Protein AF-A0A397FSQ8-F1 (afdb_monomer_lite)

Foldseek 3Di:
DDDPVCVLLVLLVLLLVLLVLLLQLLLLLVLQLQVLDPCSVPAENDPPDPLVVLVSCLPLSNVLSVLSNVLSVVCVVDVDQPDPVNLLSLLLSLLSLLVLLCLLVVVQVVCCVPPVPCGPLQPQVPGRRQVSLCVRCVVVVVDGSSRVSNCSCCSRNPVSSVSSLVCCLARHDCPVCVVVVVVSLVVSLVSVVVSLVSNQCSVVVSVVRDDDPDPPPDPPPLVNSCLLVCQLNQHASDDPGPDHGDPVSNVVSVCVVSVVSSVSSSVSSVCSSVVSVPPPDPPPPPPPPPD

Radius of gyration: 21.04 Å; chains: 1; bounding box: 63×42×55 Å

pLDDT: mean 73.32, std 18.05, range [31.16, 95.75]

Secondary structure (DSSP, 8-state):
---HHHHHHHHHHHHHHHHHHHHHHHHHHHHHHHHTSTTGGGTT--TT-HHHHHHHTTSHHHHHHHHHHHHHHHHHH-----SHHHHHHHHHHHHHHHHHHHHHHHHHHHHHHH-TTS-TTT---TTTHHHHHTTSGGGGGT--HHHHHHHHHHIIIIIHHHHHHHHHHHH---HHHHHTHHHHHHHHTHHHHHHHHHHHHHHHHHHHTSTT--TTS----TT-S-THHHHHTT--SSTT------HHHHHHHHHHHHHHHHHHHHHHHHHHHHHHHHS------------

Sequence (291 aa):
MLPKKFKYYSLLVSIFFLHLFSVIVCGFNDVARELAKPDANKHFANLKNVSYWAWFFTWWSAWTSLITFFWVVYRLIKKNNTSYWTQLFDLNVVILNLSSGIIFTAGWILDMITYGKVNLLTNIPRKGGLESLRKIPIGLLGLNAKQGWIIYNLTWHIFAPCLVIYFFWKFSATNLLKEKIKNALFTSFLNPTIYFTYIFLRPVIDYQNSYRFKTNSYDYPHDYPFSFFNRCVGKPTWKGDTYQNTWLKQIFWIILVLGAAYLAYSLMTYYLIKWKSSAKIEKLTFKEKRV

Structure (mmCIF, N/CA/C/O backbone):
data_AF-A0A397FSQ8-F1
#
_entry.id   AF-A0A397FSQ8-F1
#
loop_
_atom_site.group_PDB
_atom_site.id
_atom_site.type_symbol
_atom_site.label_atom_id
_atom_site.label_alt_id
_atom_site.label_comp_id
_atom_site.label_asym_id
_atom_site.label_entity_id
_atom_site.label_seq_id
_atom_site.pdbx_PDB_ins_code
_atom_site.Cartn_x
_atom_site.Cartn_y
_atom_site.Cartn_z
_atom_site.occupancy
_atom_site.B_iso_or_equiv
_atom_site.auth_seq_id
_atom_site.auth_comp_id
_atom_site.auth_asym_id
_atom_site.auth_atom_id
_atom_site.pdbx_PDB_model_num
ATOM 1 N N . MET A 1 1 ? -34.637 2.398 4.531 1.00 53.41 1 MET A N 1
ATOM 2 C CA . MET A 1 1 ? -33.281 2.526 5.127 1.00 53.41 1 MET A CA 1
ATOM 3 C C . MET A 1 1 ? -32.650 1.128 5.194 1.00 53.41 1 MET A C 1
ATOM 5 O O . MET A 1 1 ? -33.238 0.266 5.828 1.00 53.41 1 MET A O 1
ATOM 9 N N . LEU A 1 2 ? -31.529 0.850 4.508 1.00 62.41 2 LEU A N 1
ATOM 10 C CA . LEU A 1 2 ? -30.954 -0.514 4.463 1.00 62.41 2 LEU A CA 1
ATOM 11 C C . LEU A 1 2 ? -30.456 -1.002 5.844 1.00 62.41 2 LEU A C 1
ATOM 13 O O . LEU A 1 2 ? -29.887 -0.188 6.586 1.00 62.41 2 LEU A O 1
ATOM 17 N N . PRO A 1 3 ? -30.580 -2.307 6.174 1.00 80.25 3 PRO A N 1
ATOM 18 C CA . PRO A 1 3 ? -30.075 -2.870 7.428 1.00 80.25 3 PRO A CA 1
ATOM 19 C C . PRO A 1 3 ? -28.572 -2.617 7.624 1.00 80.25 3 PRO A C 1
ATOM 21 O O . PRO A 1 3 ? -27.785 -2.733 6.685 1.00 80.25 3 PRO A O 1
ATOM 24 N N . LYS A 1 4 ? -28.134 -2.335 8.861 1.00 76.62 4 LYS A N 1
ATOM 25 C CA . LYS A 1 4 ? -26.709 -2.077 9.190 1.00 76.62 4 LYS A CA 1
ATOM 26 C C . LYS A 1 4 ? -25.779 -3.201 8.719 1.00 76.62 4 LYS A C 1
ATOM 28 O O . LYS A 1 4 ? -24.704 -2.932 8.195 1.00 76.62 4 LYS A O 1
ATOM 33 N N . LYS A 1 5 ? -26.233 -4.450 8.861 1.00 81.38 5 LYS A N 1
ATOM 34 C CA . LYS A 1 5 ? -25.534 -5.653 8.395 1.00 81.38 5 LYS A CA 1
ATOM 35 C C . LYS A 1 5 ? -25.346 -5.642 6.874 1.00 81.38 5 LYS A C 1
ATOM 37 O O . LYS A 1 5 ? -24.246 -5.889 6.402 1.00 81.38 5 LYS A O 1
ATOM 42 N N . PHE A 1 6 ? -26.386 -5.282 6.122 1.00 83.12 6 PHE A N 1
ATOM 43 C CA . PHE A 1 6 ? -26.314 -5.175 4.665 1.00 83.12 6 PHE A CA 1
ATOM 44 C C . PHE A 1 6 ? -25.303 -4.108 4.229 1.00 83.12 6 PHE A C 1
ATOM 46 O O . PHE A 1 6 ? -24.447 -4.387 3.399 1.00 83.12 6 PHE A O 1
ATOM 53 N N . LYS A 1 7 ? -25.331 -2.920 4.852 1.00 86.00 7 LYS A N 1
ATOM 54 C CA . LYS A 1 7 ? -24.372 -1.838 4.558 1.00 86.00 7 LYS A CA 1
ATOM 55 C C . LYS A 1 7 ? -22.917 -2.255 4.801 1.00 86.00 7 LYS A C 1
ATOM 57 O O . LYS A 1 7 ? -22.056 -1.930 3.996 1.00 86.00 7 LYS A O 1
ATOM 62 N N . TYR A 1 8 ? -22.653 -2.985 5.887 1.00 89.75 8 TYR A N 1
ATOM 63 C CA . TYR A 1 8 ? -21.321 -3.506 6.208 1.00 89.75 8 TYR A CA 1
ATOM 64 C C . TYR A 1 8 ? -20.799 -4.461 5.127 1.00 89.75 8 TYR A C 1
ATOM 66 O O . TYR A 1 8 ? -19.698 -4.272 4.616 1.00 89.75 8 TYR A O 1
ATOM 74 N N . TYR A 1 9 ? -21.599 -5.467 4.758 1.00 90.56 9 TYR A N 1
ATOM 75 C CA . TYR A 1 9 ? -21.186 -6.463 3.769 1.00 90.56 9 TYR A CA 1
ATOM 76 C C . TYR A 1 9 ? -21.090 -5.881 2.365 1.00 90.56 9 TYR A C 1
ATOM 78 O O . TYR A 1 9 ? -20.112 -6.143 1.677 1.00 90.56 9 TYR A O 1
ATOM 86 N N . SER A 1 10 ? -22.056 -5.051 1.966 1.00 91.00 10 SER A N 1
ATOM 87 C CA . SER A 1 10 ? -22.018 -4.358 0.678 1.00 91.00 10 SER A CA 1
ATOM 88 C C . SER A 1 10 ? -20.745 -3.525 0.543 1.00 91.00 10 SER A C 1
ATOM 90 O O . SER A 1 10 ? -20.076 -3.626 -0.478 1.00 91.00 10 SER A O 1
ATOM 92 N N . LEU A 1 11 ? -20.351 -2.793 1.590 1.00 93.25 11 LEU A N 1
ATOM 93 C CA . LEU A 1 11 ? -19.126 -1.998 1.572 1.00 93.25 11 LEU A CA 1
ATOM 94 C C . LEU A 1 11 ? -17.861 -2.863 1.457 1.00 93.25 11 LEU A C 1
ATOM 96 O O . LEU A 1 11 ? -16.994 -2.552 0.647 1.00 93.25 11 LEU A O 1
ATOM 100 N N . LEU A 1 12 ? -17.760 -3.956 2.222 1.00 94.06 12 LEU A N 1
ATOM 101 C CA . LEU A 1 12 ? -16.624 -4.883 2.119 1.00 94.06 12 LEU A CA 1
ATOM 102 C C . LEU A 1 12 ? -16.514 -5.512 0.730 1.00 94.06 12 LEU A C 1
ATOM 104 O O . LEU A 1 12 ? -15.422 -5.584 0.177 1.00 94.06 12 LEU A O 1
ATOM 108 N N . VAL A 1 13 ? -17.642 -5.937 0.160 1.00 93.62 13 VAL A N 1
ATOM 109 C CA . VAL A 1 13 ? -17.695 -6.520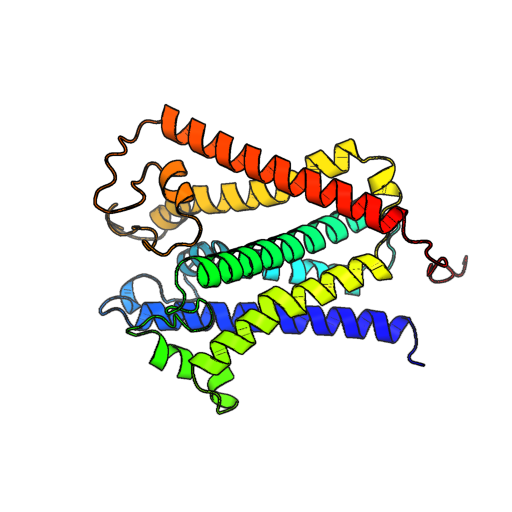 -1.183 1.00 93.62 13 VAL A CA 1
ATOM 110 C C . VAL A 1 13 ? -17.306 -5.483 -2.240 1.00 93.62 13 VAL A C 1
ATOM 112 O O . VAL A 1 13 ? -16.516 -5.793 -3.128 1.00 93.62 13 VAL A O 1
ATOM 115 N N . SER A 1 14 ? -17.772 -4.236 -2.125 1.00 94.06 14 SER A N 1
ATOM 116 C CA . SER A 1 14 ? -17.333 -3.147 -3.006 1.00 94.06 14 SER A CA 1
ATOM 117 C C . SER A 1 14 ? -15.825 -2.918 -2.923 1.00 94.06 14 SER A C 1
ATOM 119 O O . SER A 1 14 ? -15.166 -2.875 -3.957 1.00 94.06 14 SER A O 1
ATOM 121 N N . ILE A 1 15 ? -15.264 -2.827 -1.711 1.00 95.31 15 ILE A N 1
ATOM 122 C CA . ILE A 1 15 ? -13.813 -2.684 -1.518 1.00 95.31 15 ILE A CA 1
ATOM 123 C C . ILE A 1 15 ? -13.081 -3.862 -2.174 1.00 95.31 15 ILE A C 1
ATOM 125 O O . ILE A 1 15 ? -12.159 -3.653 -2.956 1.00 95.31 15 ILE A O 1
ATOM 129 N N . PHE A 1 16 ? -13.525 -5.096 -1.933 1.00 94.56 16 PHE A N 1
ATOM 130 C CA . PHE A 1 16 ? -12.926 -6.288 -2.529 1.00 94.56 16 PHE A CA 1
ATOM 131 C C . PHE A 1 16 ? -12.839 -6.202 -4.055 1.00 94.56 16 PHE A C 1
ATOM 133 O O . PHE A 1 16 ? -11.763 -6.387 -4.621 1.00 94.56 16 PHE A O 1
ATOM 140 N N . PHE A 1 17 ? -13.952 -5.887 -4.722 1.00 92.12 17 PHE A N 1
ATOM 141 C CA . PHE A 1 17 ? -13.991 -5.850 -6.182 1.00 92.12 17 PHE A CA 1
ATOM 142 C C . PHE A 1 17 ? -13.175 -4.702 -6.775 1.00 92.12 17 PHE A C 1
ATOM 144 O O . PHE A 1 17 ? -12.558 -4.893 -7.819 1.00 92.12 17 PHE A O 1
ATOM 151 N N . LEU A 1 18 ? -13.111 -3.545 -6.114 1.00 91.31 18 LEU A N 1
ATOM 152 C CA . LEU A 1 18 ? -12.286 -2.426 -6.581 1.00 91.31 18 LEU A CA 1
ATOM 153 C C . LEU A 1 18 ? -10.791 -2.751 -6.503 1.00 91.31 18 LEU A C 1
ATOM 155 O O . LEU A 1 18 ? -10.046 -2.473 -7.440 1.00 91.31 18 LEU A O 1
ATOM 159 N N . HIS A 1 19 ? -10.358 -3.388 -5.415 1.00 91.50 19 HIS A N 1
ATOM 160 C CA . HIS A 1 19 ? -8.975 -3.833 -5.258 1.00 91.50 19 HIS A CA 1
ATOM 161 C C . HIS A 1 19 ? -8.630 -4.977 -6.224 1.00 91.50 19 HIS A C 1
ATOM 163 O O . HIS A 1 19 ? -7.558 -4.972 -6.829 1.00 91.50 19 HIS A O 1
ATOM 169 N N . LEU A 1 20 ? -9.549 -5.928 -6.427 1.00 88.81 20 LEU A N 1
ATOM 170 C CA . LEU A 1 20 ? -9.381 -7.004 -7.405 1.00 88.81 20 LEU A CA 1
ATOM 171 C C . LEU A 1 20 ? -9.269 -6.453 -8.832 1.00 88.81 20 LEU A C 1
ATOM 173 O O . LEU A 1 20 ? -8.372 -6.850 -9.574 1.00 88.81 20 LEU A O 1
ATOM 177 N N . PHE A 1 21 ? -10.138 -5.509 -9.196 1.00 83.56 21 PHE A N 1
ATOM 178 C CA . PHE A 1 21 ? -10.073 -4.814 -10.478 1.00 83.56 21 PHE A CA 1
ATOM 179 C C . PHE A 1 21 ? -8.703 -4.160 -10.682 1.00 83.56 21 PHE A C 1
ATOM 181 O O . PHE A 1 21 ? -8.098 -4.340 -11.738 1.00 83.56 21 PHE A O 1
ATOM 188 N N . SER A 1 22 ? -8.164 -3.486 -9.663 1.00 79.81 22 SER A N 1
ATOM 189 C CA . SER A 1 22 ? -6.846 -2.862 -9.768 1.00 79.81 22 SER A CA 1
ATOM 190 C C . SER A 1 22 ? -5.705 -3.850 -9.955 1.00 79.81 22 SER A C 1
ATOM 192 O O . SER A 1 22 ? -4.826 -3.605 -10.779 1.00 79.81 22 SER A O 1
ATOM 194 N N . VAL A 1 23 ? -5.721 -4.976 -9.237 1.00 81.81 23 VAL A N 1
ATOM 195 C CA . VAL A 1 23 ? -4.728 -6.051 -9.406 1.00 81.81 23 VAL A CA 1
ATOM 196 C C . VAL A 1 23 ? -4.771 -6.601 -10.827 1.00 81.81 23 VAL A C 1
ATOM 198 O O . VAL A 1 23 ? -3.725 -6.736 -11.461 1.00 81.81 23 VAL A O 1
ATOM 201 N N . ILE A 1 24 ? -5.974 -6.864 -11.344 1.00 79.75 24 ILE A N 1
ATOM 202 C CA . ILE A 1 24 ? -6.177 -7.354 -12.709 1.00 79.75 24 ILE A CA 1
ATOM 203 C C . ILE A 1 24 ? -5.619 -6.339 -13.712 1.00 79.75 24 ILE A C 1
ATOM 205 O O . ILE A 1 24 ? -4.755 -6.685 -14.515 1.00 79.75 24 ILE A O 1
ATOM 209 N N . VAL A 1 25 ? -6.053 -5.077 -13.650 1.00 74.44 25 VAL A N 1
ATOM 210 C CA . VAL A 1 25 ? -5.617 -4.033 -14.592 1.00 74.44 25 VAL A CA 1
ATOM 211 C C . VAL A 1 25 ? -4.104 -3.816 -14.531 1.00 74.44 25 VAL A C 1
ATOM 213 O O . VAL A 1 25 ? -3.463 -3.736 -15.578 1.00 74.44 25 VAL A O 1
ATOM 216 N N . CYS A 1 26 ? -3.521 -3.773 -13.331 1.00 72.75 26 CYS A N 1
ATOM 217 C CA . CYS A 1 26 ? -2.081 -3.620 -13.139 1.00 72.75 26 CYS A CA 1
ATOM 218 C C . CYS A 1 26 ? -1.303 -4.809 -13.727 1.00 72.75 26 CYS A C 1
ATOM 220 O O . CYS A 1 26 ? -0.340 -4.595 -14.461 1.00 72.75 26 CYS A O 1
ATOM 222 N N . GLY A 1 27 ? -1.761 -6.043 -13.491 1.00 72.81 27 GLY A N 1
ATOM 223 C CA . GLY A 1 27 ? -1.120 -7.249 -14.019 1.00 72.81 27 GLY A CA 1
ATOM 224 C C . GLY A 1 27 ? -1.188 -7.329 -15.544 1.00 72.81 27 GLY A C 1
ATOM 225 O O . GLY A 1 27 ? -0.174 -7.560 -16.201 1.00 72.81 27 GLY A O 1
ATOM 226 N N . PHE A 1 28 ? -2.357 -7.054 -16.133 1.00 71.69 28 PHE A N 1
ATOM 227 C CA . PHE A 1 28 ? -2.493 -6.992 -17.591 1.00 71.69 28 PHE A CA 1
ATOM 228 C C . PHE A 1 28 ? -1.627 -5.884 -18.195 1.00 71.69 28 PHE A C 1
ATOM 230 O O . PHE A 1 28 ? -0.978 -6.122 -19.210 1.00 71.69 28 PHE A O 1
ATOM 237 N N . ASN A 1 29 ? -1.568 -4.702 -17.576 1.00 67.06 29 ASN A N 1
ATOM 238 C CA . ASN A 1 29 ? -0.710 -3.615 -18.045 1.00 67.06 29 ASN A CA 1
ATOM 239 C C . ASN A 1 29 ? 0.776 -4.014 -18.044 1.00 67.06 29 ASN A C 1
ATOM 241 O O . ASN A 1 29 ? 1.482 -3.730 -19.011 1.00 67.06 29 ASN A O 1
ATOM 245 N N . ASP A 1 30 ? 1.240 -4.709 -17.005 1.00 63.94 30 ASP A N 1
ATOM 246 C CA . ASP A 1 30 ? 2.629 -5.165 -16.910 1.00 63.94 30 ASP A CA 1
ATOM 247 C C . ASP A 1 30 ? 2.974 -6.228 -17.953 1.00 63.94 30 ASP A C 1
ATOM 249 O O . ASP A 1 30 ? 3.976 -6.086 -18.659 1.00 63.94 30 ASP A O 1
ATOM 253 N N . VAL A 1 31 ? 2.119 -7.242 -18.120 1.00 62.94 31 VAL A N 1
ATOM 254 C CA . VAL A 1 31 ? 2.282 -8.251 -19.180 1.00 62.94 31 VAL A CA 1
ATOM 255 C C . VAL A 1 31 ? 2.347 -7.569 -20.544 1.00 62.94 31 VAL A C 1
ATOM 257 O O . VAL A 1 31 ? 3.221 -7.858 -21.357 1.00 62.94 31 VAL A O 1
ATOM 260 N N . ALA A 1 32 ? 1.448 -6.622 -20.789 1.00 62.22 32 ALA A N 1
ATOM 261 C CA . ALA A 1 32 ? 1.311 -5.995 -22.088 1.00 62.22 32 ALA A CA 1
ATOM 262 C C . ALA A 1 32 ? 2.459 -4.997 -22.386 1.00 62.22 32 ALA A C 1
ATOM 264 O O . ALA A 1 32 ? 2.898 -4.912 -23.533 1.00 62.22 32 ALA A O 1
ATOM 265 N N . ARG A 1 33 ? 3.000 -4.305 -21.368 1.00 60.12 33 ARG A N 1
ATOM 266 C CA . ARG A 1 33 ? 4.224 -3.483 -21.472 1.00 60.12 33 ARG A CA 1
ATOM 267 C C . ARG A 1 33 ? 5.445 -4.330 -21.806 1.00 60.12 33 ARG A C 1
ATOM 269 O O . ARG A 1 33 ? 6.255 -3.919 -22.633 1.00 60.12 33 ARG A O 1
ATOM 276 N N . GLU A 1 34 ? 5.594 -5.480 -21.156 1.00 60.72 34 GLU A N 1
ATOM 277 C CA . GLU A 1 34 ? 6.720 -6.365 -21.431 1.00 60.72 34 GLU A CA 1
ATOM 278 C C . GLU A 1 34 ? 6.608 -6.938 -22.842 1.00 60.72 34 GLU A C 1
ATOM 280 O O . GLU A 1 34 ? 7.531 -6.743 -23.620 1.00 60.72 34 GLU A O 1
ATOM 285 N N . LEU A 1 35 ? 5.461 -7.494 -23.243 1.00 59.00 35 LEU A N 1
ATOM 286 C CA . LEU A 1 35 ? 5.238 -8.023 -24.601 1.00 59.00 35 LEU A CA 1
ATOM 287 C C . LEU A 1 35 ? 5.544 -7.033 -25.742 1.00 59.00 35 LEU A C 1
ATOM 289 O O . LEU A 1 35 ? 5.790 -7.464 -26.865 1.00 59.00 35 LEU A O 1
ATOM 293 N N . ALA A 1 36 ? 5.535 -5.724 -25.477 1.00 55.62 36 ALA A N 1
ATOM 294 C CA . ALA A 1 36 ? 5.913 -4.703 -26.449 1.00 55.62 36 ALA A CA 1
ATOM 295 C C . ALA A 1 36 ? 7.437 -4.577 -26.679 1.00 55.62 36 ALA A C 1
ATOM 297 O O . ALA A 1 36 ? 7.852 -3.849 -27.584 1.00 55.62 36 ALA A O 1
ATOM 298 N N . LYS A 1 37 ? 8.284 -5.251 -25.886 1.00 58.81 37 LYS A N 1
ATOM 299 C CA . LYS A 1 37 ? 9.740 -5.298 -26.086 1.00 58.81 37 LYS A CA 1
ATOM 300 C C . LYS A 1 37 ? 10.125 -6.499 -26.971 1.00 58.81 37 LYS A C 1
ATOM 302 O O . LYS A 1 37 ? 9.600 -7.589 -26.743 1.00 58.81 37 LYS A O 1
ATOM 307 N N . PRO A 1 38 ? 11.097 -6.352 -27.894 1.00 53.50 38 PRO A N 1
ATOM 308 C CA . PRO A 1 38 ? 11.478 -7.393 -28.860 1.00 53.50 38 PRO A CA 1
ATOM 309 C C . PRO A 1 38 ? 11.835 -8.774 -28.270 1.00 53.50 38 PRO A C 1
ATOM 311 O O . PRO A 1 38 ? 11.627 -9.779 -28.940 1.00 53.50 38 PRO A O 1
ATOM 314 N N . ASP A 1 39 ? 12.297 -8.846 -27.013 1.00 55.00 39 ASP A N 1
ATOM 315 C CA . ASP A 1 39 ? 12.766 -10.086 -26.363 1.00 55.00 39 ASP A CA 1
ATOM 316 C C . ASP A 1 39 ? 11.986 -10.492 -25.093 1.00 55.00 39 ASP A C 1
ATOM 318 O O . ASP A 1 39 ? 12.358 -11.437 -24.390 1.00 55.00 39 ASP A O 1
ATOM 322 N N . ALA A 1 40 ? 10.893 -9.803 -24.753 1.00 55.31 40 ALA A N 1
ATOM 323 C CA . ALA A 1 40 ? 10.251 -9.962 -23.441 1.0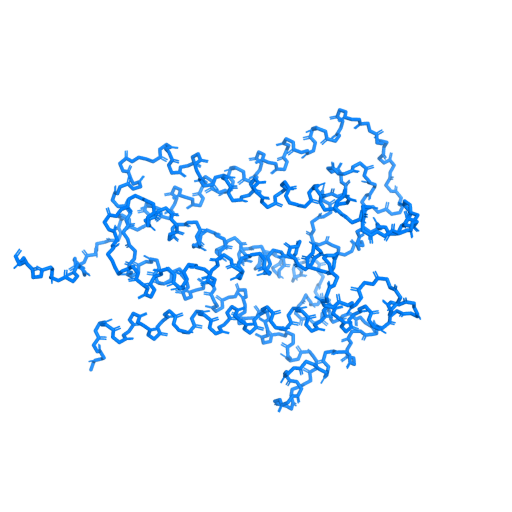0 55.31 40 ALA A CA 1
ATOM 324 C C . ALA A 1 40 ? 9.650 -11.342 -23.159 1.00 55.31 40 ALA A C 1
ATOM 326 O O . ALA A 1 40 ? 9.596 -11.773 -22.001 1.00 55.31 40 ALA A O 1
ATOM 327 N N . ASN A 1 41 ? 9.241 -12.055 -24.211 1.00 50.66 41 ASN A N 1
ATOM 328 C CA . ASN A 1 41 ? 8.704 -13.410 -24.100 1.00 50.66 41 ASN A CA 1
ATOM 329 C C . ASN A 1 41 ? 9.706 -14.402 -23.492 1.00 50.66 41 ASN A C 1
ATOM 331 O O . ASN A 1 41 ? 9.286 -15.410 -22.928 1.00 50.66 41 ASN A O 1
ATOM 335 N N . LYS A 1 42 ? 11.015 -14.130 -23.572 1.00 50.38 42 LYS A N 1
ATOM 336 C CA . LYS A 1 42 ? 12.046 -15.057 -23.086 1.00 50.38 42 LYS A CA 1
ATOM 337 C C . LYS A 1 42 ? 12.382 -14.909 -21.603 1.00 50.38 42 LYS A C 1
ATOM 339 O O . LYS A 1 42 ? 12.951 -15.842 -21.045 1.00 50.38 42 LYS A O 1
ATOM 344 N N . HIS A 1 43 ? 12.051 -13.786 -20.958 1.00 50.94 43 HIS A N 1
ATOM 345 C CA . HIS A 1 43 ? 12.684 -13.451 -19.674 1.00 50.94 43 HIS A CA 1
ATOM 346 C C . HIS A 1 43 ? 11.742 -13.113 -18.511 1.00 50.94 43 HIS A C 1
ATOM 348 O O . HIS A 1 43 ? 12.151 -13.321 -17.373 1.00 50.94 43 HIS A O 1
ATOM 354 N N . PHE A 1 44 ? 10.507 -12.635 -18.737 1.00 53.97 44 PHE A N 1
ATOM 355 C CA . PHE A 1 44 ? 9.708 -12.094 -17.617 1.00 53.97 44 PHE A CA 1
ATOM 356 C C . PHE A 1 44 ? 8.183 -12.308 -17.680 1.00 53.97 44 PHE A C 1
ATOM 358 O O . PHE A 1 44 ? 7.538 -12.344 -16.637 1.00 53.97 44 PHE A O 1
ATOM 365 N N . ALA A 1 45 ? 7.580 -12.495 -18.859 1.00 55.75 45 ALA A N 1
ATOM 366 C CA . ALA A 1 45 ? 6.116 -12.450 -19.025 1.00 55.75 45 ALA A CA 1
ATOM 367 C C . ALA A 1 45 ? 5.339 -13.717 -18.585 1.00 55.75 45 ALA A C 1
ATOM 369 O O . ALA A 1 45 ? 4.128 -13.804 -18.791 1.00 55.75 45 ALA A O 1
ATOM 370 N N . ASN A 1 46 ? 5.997 -14.721 -17.998 1.00 62.66 46 ASN A N 1
ATOM 371 C CA . ASN A 1 46 ? 5.326 -15.953 -17.583 1.00 62.66 46 ASN A CA 1
ATOM 372 C C . ASN A 1 46 ? 4.725 -15.797 -16.175 1.00 62.66 46 ASN A C 1
ATOM 374 O O . ASN A 1 46 ? 5.464 -15.713 -15.201 1.00 62.66 46 ASN A O 1
ATOM 378 N N . LEU A 1 47 ? 3.392 -15.846 -16.053 1.00 65.94 47 LEU A N 1
ATOM 379 C CA . LEU A 1 47 ? 2.668 -15.811 -14.768 1.00 65.94 47 LEU A CA 1
ATOM 380 C C . LEU A 1 47 ? 3.037 -16.965 -13.819 1.00 65.94 47 LEU A C 1
ATOM 382 O O . LEU A 1 47 ? 2.773 -16.886 -12.622 1.00 65.94 47 LEU A O 1
ATOM 386 N N . LYS A 1 48 ? 3.634 -18.047 -14.333 1.00 68.94 48 LYS A N 1
ATOM 387 C CA . LYS A 1 48 ? 4.173 -19.148 -13.520 1.00 68.94 48 LYS A CA 1
ATOM 388 C C . LYS A 1 48 ? 5.567 -18.841 -12.956 1.00 68.94 48 LYS A C 1
ATOM 390 O O . LYS A 1 48 ? 6.055 -19.602 -12.129 1.00 68.94 48 LYS A O 1
ATOM 395 N N . ASN A 1 49 ? 6.220 -17.767 -13.404 1.00 68.75 49 ASN A N 1
ATOM 396 C CA . ASN A 1 49 ? 7.546 -17.378 -12.943 1.00 68.75 49 ASN A CA 1
ATOM 397 C C . ASN A 1 49 ? 7.441 -16.546 -11.655 1.00 68.75 49 ASN A C 1
ATOM 399 O O . ASN A 1 49 ? 6.751 -15.527 -11.611 1.00 68.75 49 ASN A O 1
ATOM 403 N N . VAL A 1 50 ? 8.172 -16.957 -10.618 1.00 69.62 50 VAL A N 1
ATOM 404 C CA . VAL A 1 50 ? 8.282 -16.225 -9.350 1.00 69.62 50 VAL A CA 1
ATOM 405 C C . VAL A 1 50 ? 8.780 -14.798 -9.579 1.00 69.62 50 VAL A C 1
ATOM 407 O O . VAL A 1 50 ? 8.271 -13.888 -8.936 1.00 69.62 50 VAL A O 1
ATOM 410 N N . SER A 1 51 ? 9.676 -14.569 -10.543 1.00 66.19 51 SER A N 1
ATOM 411 C CA . SER A 1 51 ? 10.205 -13.235 -10.861 1.00 66.19 51 SER A CA 1
ATOM 412 C C . SER A 1 51 ? 9.144 -12.245 -11.342 1.00 66.19 51 SER A C 1
ATOM 414 O O . SER A 1 51 ? 9.217 -11.055 -11.029 1.00 66.19 51 SER A O 1
ATOM 416 N N . TYR A 1 52 ? 8.108 -12.724 -12.042 1.00 70.50 52 TYR A N 1
ATOM 417 C CA . TYR A 1 52 ? 6.972 -11.882 -12.420 1.00 70.50 52 TYR A CA 1
ATOM 418 C C . TYR A 1 52 ? 6.238 -11.375 -11.175 1.00 70.50 52 TYR A C 1
ATOM 420 O O . TYR A 1 52 ? 6.011 -10.176 -11.040 1.00 70.50 52 TYR A O 1
ATOM 428 N N . TRP A 1 53 ? 5.915 -12.267 -10.235 1.00 72.88 53 TRP A N 1
ATOM 429 C CA . TRP A 1 53 ? 5.247 -11.900 -8.982 1.00 72.88 53 TRP A CA 1
ATOM 430 C C . TRP A 1 53 ? 6.157 -11.075 -8.069 1.00 72.88 53 TRP A C 1
ATOM 432 O O . TRP A 1 53 ? 5.689 -10.124 -7.438 1.00 72.88 53 TRP A O 1
ATOM 442 N N . ALA A 1 54 ? 7.461 -11.383 -8.079 1.00 71.19 54 ALA A N 1
ATOM 443 C CA . ALA A 1 54 ? 8.506 -10.632 -7.398 1.00 71.19 54 ALA A CA 1
ATOM 444 C C . ALA A 1 54 ? 8.429 -9.147 -7.788 1.00 71.19 54 ALA A C 1
ATOM 446 O O . ALA A 1 54 ? 8.307 -8.266 -6.937 1.00 71.19 54 ALA A O 1
ATOM 447 N N . TRP A 1 55 ? 8.406 -8.884 -9.095 1.00 69.94 55 TRP A N 1
ATOM 448 C CA . TRP A 1 55 ? 8.225 -7.555 -9.675 1.00 69.94 55 TRP A CA 1
ATOM 449 C C . TRP A 1 55 ? 6.838 -6.969 -9.438 1.00 69.94 55 TRP A C 1
ATOM 451 O O . TRP A 1 55 ? 6.730 -5.826 -9.005 1.00 69.94 55 TRP A O 1
ATOM 461 N N . PHE A 1 56 ? 5.780 -7.734 -9.683 1.00 71.81 56 PHE A N 1
ATOM 462 C CA . PHE A 1 56 ? 4.406 -7.256 -9.581 1.00 71.81 56 PHE A CA 1
ATOM 463 C C . PHE A 1 56 ? 4.106 -6.661 -8.197 1.00 71.81 56 PHE A C 1
ATOM 465 O O . PHE A 1 56 ? 3.553 -5.569 -8.102 1.00 71.81 56 PHE A O 1
ATOM 472 N N . PHE A 1 57 ? 4.557 -7.296 -7.112 1.00 74.94 57 PHE A N 1
ATOM 473 C CA . PHE A 1 57 ? 4.355 -6.756 -5.762 1.00 74.94 57 PHE A CA 1
ATOM 474 C C . PHE A 1 57 ? 5.320 -5.626 -5.369 1.00 74.94 57 PHE A C 1
ATOM 476 O O . PHE A 1 57 ? 5.150 -5.043 -4.300 1.00 74.94 57 PHE A O 1
ATOM 483 N N . THR A 1 58 ? 6.291 -5.258 -6.216 1.00 72.12 58 THR A N 1
ATOM 484 C CA . THR A 1 58 ? 7.025 -3.984 -6.042 1.00 72.12 58 THR A CA 1
ATOM 485 C C . THR A 1 58 ? 6.170 -2.771 -6.386 1.00 72.12 58 THR A C 1
ATOM 487 O O . THR A 1 58 ? 6.511 -1.650 -6.016 1.00 72.12 58 THR A O 1
ATOM 490 N N . TRP A 1 59 ? 5.037 -2.969 -7.061 1.00 73.50 59 TRP A N 1
ATOM 491 C CA . TRP A 1 59 ? 4.057 -1.914 -7.224 1.00 73.50 59 TRP A CA 1
ATOM 492 C C . TRP A 1 59 ? 3.285 -1.726 -5.923 1.00 73.50 59 TRP A C 1
ATOM 494 O O . TRP A 1 59 ? 2.553 -2.611 -5.471 1.00 73.50 59 TRP A O 1
ATOM 504 N N . TRP A 1 60 ? 3.385 -0.524 -5.355 1.00 79.00 60 TRP A N 1
ATOM 505 C CA . TRP A 1 60 ? 2.663 -0.144 -4.138 1.00 79.00 60 TRP A CA 1
ATOM 506 C C . TRP A 1 60 ? 1.154 -0.428 -4.224 1.00 79.00 60 TRP A C 1
ATOM 508 O O . TRP A 1 60 ? 0.527 -0.834 -3.244 1.00 79.00 60 TRP A O 1
ATOM 518 N N . SER A 1 61 ? 0.568 -0.245 -5.411 1.00 79.12 61 SER A N 1
ATOM 519 C CA . SER A 1 61 ? -0.839 -0.535 -5.700 1.00 79.12 61 SER A CA 1
ATOM 520 C C . SER A 1 61 ? -1.178 -2.019 -5.546 1.00 79.12 61 SER A C 1
ATOM 522 O O . SER A 1 61 ? -2.165 -2.364 -4.894 1.00 79.12 61 SER A O 1
ATOM 524 N N . ALA A 1 62 ? -0.348 -2.901 -6.103 1.00 82.06 62 ALA A N 1
ATOM 525 C CA . ALA A 1 62 ? -0.509 -4.345 -5.997 1.00 82.06 62 ALA A CA 1
ATOM 526 C C . ALA A 1 62 ? -0.323 -4.816 -4.546 1.00 82.06 62 ALA A C 1
ATOM 528 O O . ALA A 1 62 ? -1.163 -5.555 -4.031 1.00 82.06 62 ALA A O 1
ATOM 529 N N . TRP A 1 63 ? 0.709 -4.315 -3.858 1.00 87.00 63 TRP A N 1
ATOM 530 C CA . TRP A 1 63 ? 0.956 -4.594 -2.438 1.00 87.00 63 TRP A CA 1
ATOM 531 C C . TRP A 1 63 ? -0.226 -4.188 -1.547 1.00 87.00 63 TRP A C 1
ATOM 533 O O . TRP A 1 63 ? -0.779 -5.003 -0.803 1.00 87.00 63 TRP A O 1
ATOM 543 N N . THR A 1 64 ? -0.682 -2.939 -1.678 1.00 91.00 64 THR A N 1
ATOM 544 C CA . THR A 1 64 ? -1.839 -2.413 -0.935 1.00 91.00 64 THR A CA 1
ATOM 545 C C . THR A 1 64 ? -3.107 -3.210 -1.236 1.00 91.00 64 THR A C 1
ATOM 547 O O . THR A 1 64 ? -3.895 -3.491 -0.327 1.00 91.00 64 THR A O 1
ATOM 550 N N . SER A 1 65 ? -3.305 -3.616 -2.494 1.00 91.50 65 SER A N 1
ATOM 551 C CA . SER A 1 65 ? -4.446 -4.444 -2.892 1.00 91.50 65 SER A CA 1
ATOM 552 C C . SER A 1 65 ? -4.437 -5.817 -2.251 1.00 91.50 65 SER A C 1
ATOM 554 O O . SER A 1 65 ? -5.465 -6.230 -1.717 1.00 91.50 65 SER A O 1
ATOM 556 N N . LEU A 1 66 ? -3.290 -6.492 -2.245 1.00 90.31 66 LEU A N 1
ATOM 557 C CA . LEU A 1 66 ? -3.148 -7.814 -1.644 1.00 90.31 66 LEU A CA 1
ATOM 558 C C . LEU A 1 66 ? -3.469 -7.782 -0.144 1.00 90.31 66 LEU A C 1
ATOM 560 O O . LEU A 1 66 ? -4.242 -8.601 0.355 1.00 90.31 66 LEU A O 1
ATOM 564 N N . ILE A 1 67 ? -2.929 -6.795 0.573 1.00 92.50 67 ILE A N 1
ATOM 565 C CA . ILE A 1 67 ? -3.180 -6.653 2.012 1.00 92.50 67 ILE A CA 1
ATOM 566 C C . ILE A 1 67 ? -4.652 -6.324 2.277 1.00 92.50 67 ILE A C 1
ATOM 568 O O . ILE A 1 67 ? -5.262 -6.898 3.182 1.00 92.50 67 ILE A O 1
ATOM 572 N N . THR A 1 68 ? -5.251 -5.449 1.466 1.00 94.94 68 THR A N 1
ATOM 573 C CA . THR A 1 68 ? -6.673 -5.103 1.602 1.00 94.94 68 THR A CA 1
ATOM 574 C C . THR A 1 68 ? -7.577 -6.297 1.282 1.00 94.94 68 THR A C 1
ATOM 576 O O . THR A 1 68 ? -8.586 -6.487 1.954 1.00 94.94 68 THR A O 1
ATOM 579 N N . PHE A 1 69 ? -7.207 -7.152 0.328 1.00 91.06 69 PHE A N 1
ATOM 580 C CA . PHE A 1 69 ? -7.936 -8.383 0.013 1.00 91.06 69 PHE A CA 1
ATOM 581 C C . PHE A 1 69 ? -7.991 -9.327 1.218 1.00 91.06 69 PHE A C 1
ATOM 583 O O . PHE A 1 69 ? -9.078 -9.722 1.651 1.00 91.06 69 PHE A O 1
ATOM 590 N N . PHE A 1 70 ? -6.833 -9.635 1.813 1.00 92.12 70 PHE A N 1
ATOM 591 C CA . PHE A 1 70 ? -6.776 -10.473 3.014 1.00 92.12 70 PHE A CA 1
ATOM 592 C C . PHE A 1 70 ? -7.525 -9.846 4.185 1.00 92.12 70 PHE A C 1
ATOM 594 O O . PHE A 1 70 ? -8.193 -10.551 4.943 1.00 92.12 70 PHE A O 1
ATOM 601 N N . TRP A 1 71 ? -7.472 -8.521 4.305 1.00 95.31 71 TRP A N 1
ATOM 602 C CA . TRP A 1 71 ? -8.267 -7.799 5.283 1.00 95.31 71 TRP A CA 1
ATOM 603 C C . TRP A 1 71 ? -9.770 -7.956 5.046 1.00 95.31 71 TRP A C 1
ATOM 605 O O . TRP A 1 71 ? -10.482 -8.287 5.991 1.00 95.31 71 TRP A O 1
ATOM 615 N N . VAL A 1 72 ? -10.274 -7.803 3.817 1.00 94.81 72 VAL A N 1
ATOM 616 C CA . VAL A 1 72 ? -11.706 -8.001 3.543 1.00 94.81 72 VAL A CA 1
ATOM 617 C C . VAL A 1 72 ? -12.132 -9.418 3.922 1.00 94.81 72 VAL A C 1
ATOM 619 O O . VAL A 1 72 ? -13.108 -9.574 4.655 1.00 94.81 72 VAL A O 1
ATOM 622 N N . VAL A 1 73 ? -11.387 -10.444 3.496 1.00 92.00 73 VAL A N 1
ATOM 623 C CA . VAL A 1 73 ? -11.678 -11.845 3.852 1.00 92.00 73 VAL A CA 1
ATOM 624 C C . VAL A 1 73 ? -11.704 -12.020 5.372 1.00 92.00 73 VAL A C 1
ATOM 626 O O . VAL A 1 73 ? -12.660 -12.567 5.926 1.00 92.00 73 VAL A O 1
ATOM 629 N N . TYR A 1 74 ? -10.708 -11.471 6.068 1.00 92.75 74 TYR A N 1
ATOM 630 C CA . TYR A 1 74 ? -10.651 -11.481 7.525 1.00 92.75 74 TYR A CA 1
ATOM 631 C C . TYR A 1 74 ? -11.876 -10.816 8.169 1.00 92.75 74 TYR A C 1
ATOM 633 O O . TYR A 1 74 ? -12.430 -11.362 9.121 1.00 92.75 74 TYR A O 1
ATOM 641 N N . ARG A 1 75 ? -12.344 -9.676 7.646 1.00 90.94 75 ARG A N 1
ATOM 642 C CA . ARG A 1 75 ? -13.520 -8.941 8.149 1.00 90.94 75 ARG A CA 1
ATOM 643 C C . ARG A 1 75 ? -14.846 -9.635 7.846 1.00 90.94 75 ARG A C 1
ATOM 645 O O . ARG A 1 75 ? -15.788 -9.526 8.630 1.00 90.94 75 ARG A O 1
ATOM 652 N N . LEU A 1 76 ? -14.925 -10.373 6.741 1.00 88.81 76 LEU A N 1
ATOM 653 C CA . LEU A 1 76 ? -16.090 -11.199 6.424 1.00 88.81 76 LEU A CA 1
ATOM 654 C C . LEU A 1 76 ? -16.257 -12.337 7.444 1.00 88.81 76 LEU A C 1
ATOM 656 O O . LEU A 1 76 ? -17.386 -12.614 7.865 1.00 88.81 76 LEU A O 1
ATOM 660 N N . ILE A 1 77 ? -15.142 -12.933 7.881 1.00 87.56 77 ILE A N 1
ATOM 661 C CA . ILE A 1 77 ? -15.108 -14.017 8.874 1.00 87.56 77 ILE A CA 1
ATOM 662 C C . ILE A 1 77 ? -15.264 -13.460 10.300 1.00 87.56 77 ILE A C 1
ATOM 664 O O . ILE A 1 77 ? -16.140 -13.889 11.055 1.00 87.56 77 ILE A O 1
ATOM 668 N N . LYS A 1 78 ? -14.437 -12.479 10.682 1.00 81.38 78 LYS A N 1
ATOM 669 C CA . LYS A 1 78 ? -14.334 -11.956 12.049 1.00 81.38 78 LYS A CA 1
ATOM 670 C C . LYS A 1 78 ? -15.035 -10.604 12.185 1.00 81.38 78 LYS A C 1
ATOM 672 O O . LYS A 1 78 ? -14.505 -9.553 11.836 1.00 81.38 78 LYS A O 1
ATOM 677 N N . LYS A 1 79 ? -16.240 -10.642 12.757 1.00 69.88 79 LYS A N 1
ATOM 678 C CA . LYS A 1 79 ? -17.153 -9.484 12.833 1.00 69.88 79 LYS A CA 1
ATOM 679 C C . LYS A 1 79 ? -16.870 -8.542 14.006 1.00 69.88 79 LYS A C 1
ATOM 681 O O . LYS A 1 79 ? -17.190 -7.358 13.925 1.00 69.88 79 LYS A O 1
ATOM 686 N N . ASN A 1 80 ? -16.294 -9.058 15.093 1.00 72.62 80 ASN A N 1
ATOM 687 C CA . ASN A 1 80 ? -16.109 -8.305 16.333 1.00 72.62 80 ASN A CA 1
ATOM 688 C C . ASN A 1 80 ? -14.772 -7.551 16.345 1.00 72.62 80 ASN A C 1
ATOM 690 O O . ASN A 1 80 ? -13.709 -8.133 16.142 1.00 72.62 80 ASN A O 1
ATOM 694 N N . ASN A 1 81 ? -14.825 -6.259 16.681 1.00 71.56 81 ASN A N 1
ATOM 695 C CA . ASN A 1 81 ? -13.657 -5.368 16.763 1.00 71.56 81 ASN A CA 1
ATOM 696 C C . ASN A 1 81 ? -12.944 -5.394 18.125 1.00 71.56 81 ASN A C 1
ATOM 698 O O . ASN A 1 81 ? -12.241 -4.445 18.483 1.00 71.56 81 ASN A O 1
ATOM 702 N N . THR A 1 82 ? -13.180 -6.421 18.935 1.00 77.88 82 THR A N 1
ATOM 703 C CA . THR A 1 82 ? -12.782 -6.415 20.347 1.00 77.88 82 THR A CA 1
ATOM 704 C C . THR A 1 82 ? -11.290 -6.649 20.546 1.00 77.88 82 THR A C 1
ATOM 706 O O . THR A 1 82 ? -10.754 -6.224 21.559 1.00 77.88 82 THR A O 1
ATOM 709 N N . SER A 1 83 ? -10.590 -7.271 19.592 1.00 90.44 83 SER A N 1
ATOM 710 C CA . SER A 1 83 ? -9.165 -7.579 19.754 1.00 90.44 83 SER A CA 1
ATOM 711 C C . SER A 1 83 ? -8.249 -6.456 19.260 1.00 90.44 83 SER A C 1
ATOM 713 O O . SER A 1 83 ? -8.504 -5.859 18.212 1.00 90.44 83 SER A O 1
ATOM 715 N N . TYR A 1 84 ? -7.144 -6.218 19.977 1.00 90.81 84 TYR A N 1
ATOM 716 C CA . TYR A 1 84 ? -6.110 -5.246 19.590 1.00 90.81 84 TYR A CA 1
ATOM 717 C C . TYR A 1 84 ? -5.604 -5.497 18.163 1.00 90.81 84 TYR A C 1
ATOM 719 O O . TYR A 1 84 ? -5.529 -4.569 17.367 1.00 90.81 84 TYR A O 1
ATOM 727 N N . TRP A 1 85 ? -5.356 -6.761 17.808 1.00 90.25 85 TRP A N 1
ATOM 728 C CA . TRP A 1 85 ? -4.890 -7.154 16.477 1.00 90.25 85 TRP A CA 1
ATOM 729 C C . TRP A 1 85 ? -5.895 -6.847 15.366 1.00 90.25 85 TRP A C 1
ATOM 731 O O . TRP A 1 85 ? -5.493 -6.438 14.283 1.00 90.25 85 TRP A O 1
ATOM 741 N N . THR A 1 86 ? -7.199 -6.981 15.630 1.00 92.25 86 THR A N 1
ATOM 742 C CA . THR A 1 86 ? -8.241 -6.573 14.673 1.00 92.25 86 THR A CA 1
ATOM 743 C C . THR A 1 86 ? -8.204 -5.067 14.435 1.00 92.25 86 THR A C 1
ATOM 745 O O . THR A 1 86 ? -8.206 -4.632 13.289 1.00 92.25 86 THR A O 1
ATOM 748 N N . GLN A 1 87 ? -8.131 -4.273 15.508 1.00 93.00 87 GLN A N 1
ATOM 749 C CA . GLN A 1 87 ? -8.058 -2.812 15.397 1.00 93.00 87 GLN A CA 1
ATOM 750 C C . GLN A 1 87 ? -6.773 -2.380 14.681 1.00 93.00 87 GLN A C 1
ATOM 752 O O . GLN A 1 87 ? -6.808 -1.500 13.825 1.00 93.00 87 GLN A O 1
ATOM 757 N N . LEU A 1 88 ? -5.649 -3.031 14.989 1.00 92.88 88 LEU A N 1
ATOM 758 C CA . LEU A 1 88 ? -4.363 -2.769 14.354 1.00 92.88 88 LEU A CA 1
ATOM 759 C C . LEU A 1 88 ? -4.376 -3.127 12.864 1.00 92.88 88 LEU A C 1
ATOM 761 O O . LEU A 1 88 ? -3.819 -2.382 12.061 1.00 92.88 88 LEU A O 1
ATOM 765 N N . PHE A 1 89 ? -5.003 -4.241 12.480 1.00 93.62 89 PHE A N 1
ATOM 766 C CA . PHE A 1 89 ? -5.097 -4.625 11.074 1.00 93.62 89 PHE A CA 1
ATOM 767 C C . PHE A 1 89 ? -5.970 -3.639 10.287 1.00 93.62 89 PHE A C 1
ATOM 769 O O . PHE A 1 89 ? -5.544 -3.159 9.238 1.00 93.62 89 PHE A O 1
ATOM 776 N N . ASP A 1 90 ? -7.126 -3.257 10.843 1.00 94.19 90 ASP A N 1
ATOM 777 C CA . ASP A 1 90 ? -7.978 -2.202 10.282 1.00 94.19 90 ASP A CA 1
ATOM 778 C C . ASP A 1 90 ? -7.192 -0.894 10.084 1.00 94.19 90 ASP A C 1
ATOM 780 O O . ASP A 1 90 ? -7.265 -0.283 9.017 1.00 94.19 90 ASP A O 1
ATOM 784 N N . LEU A 1 91 ? -6.413 -0.484 11.096 1.00 94.81 91 LEU A N 1
ATOM 785 C CA . LEU A 1 91 ? -5.578 0.716 11.046 1.00 94.81 91 LEU A CA 1
ATOM 786 C C . LEU A 1 91 ? -4.508 0.628 9.944 1.00 94.81 91 LEU A C 1
ATOM 788 O O . LEU A 1 91 ? -4.333 1.568 9.174 1.00 94.81 91 LEU A O 1
ATOM 792 N N . ASN A 1 92 ? -3.794 -0.493 9.845 1.00 93.81 92 ASN A N 1
ATOM 793 C CA . ASN A 1 92 ? -2.753 -0.660 8.830 1.00 93.81 92 ASN A CA 1
ATOM 794 C C . ASN A 1 92 ? -3.331 -0.586 7.414 1.00 93.81 92 ASN A C 1
ATOM 796 O O . ASN A 1 92 ? -2.759 0.071 6.548 1.00 93.81 92 ASN A O 1
ATOM 800 N N . VAL A 1 93 ? -4.484 -1.211 7.181 1.00 95.06 93 VAL A N 1
ATOM 801 C CA . VAL A 1 93 ? -5.136 -1.211 5.865 1.00 95.06 93 VAL A CA 1
ATOM 802 C C . VAL A 1 93 ? -5.591 0.193 5.477 1.00 95.06 93 VAL A C 1
ATOM 804 O O . VAL A 1 93 ? -5.389 0.595 4.329 1.00 95.06 93 VAL A O 1
ATOM 807 N N . VAL A 1 94 ? -6.135 0.977 6.415 1.00 95.44 94 VAL A N 1
ATOM 808 C CA . VAL A 1 94 ? -6.493 2.372 6.120 1.00 95.44 94 VAL A CA 1
ATOM 809 C C . VAL A 1 94 ? -5.259 3.244 5.871 1.00 95.44 94 VAL A C 1
ATOM 811 O O . VAL A 1 94 ? -5.298 4.061 4.958 1.00 95.44 94 VAL A O 1
ATOM 814 N N . ILE A 1 95 ? -4.148 3.043 6.590 1.00 94.56 95 ILE A N 1
ATOM 815 C CA . ILE A 1 95 ? -2.896 3.787 6.356 1.00 94.56 95 ILE A CA 1
ATOM 816 C C . ILE A 1 95 ? -2.322 3.477 4.968 1.00 94.56 95 ILE A C 1
ATOM 818 O O . ILE A 1 95 ? -1.921 4.392 4.249 1.00 94.56 95 ILE A O 1
ATOM 822 N N . LEU A 1 96 ? -2.311 2.210 4.551 1.00 92.62 96 LEU A N 1
ATOM 823 C CA . LEU A 1 96 ? -1.846 1.815 3.216 1.00 92.62 96 LEU A CA 1
ATOM 824 C C . LEU A 1 96 ? -2.666 2.462 2.099 1.00 92.62 96 LEU A C 1
ATOM 826 O O . LEU A 1 96 ? -2.127 3.018 1.143 1.00 92.62 96 LEU A O 1
ATOM 830 N N . ASN A 1 97 ? -3.987 2.418 2.243 1.00 93.94 97 ASN A N 1
ATOM 831 C CA . ASN A 1 97 ? -4.897 3.003 1.271 1.00 93.94 97 ASN A CA 1
ATOM 832 C C . ASN A 1 97 ? -4.777 4.531 1.236 1.00 93.94 97 ASN A C 1
ATOM 834 O O . ASN A 1 97 ? -4.682 5.121 0.160 1.00 93.94 97 ASN A O 1
ATOM 838 N N . LEU A 1 98 ? -4.706 5.168 2.406 1.00 92.81 98 LEU A N 1
ATOM 839 C CA . LEU A 1 98 ? -4.517 6.610 2.526 1.00 92.81 98 LEU A CA 1
ATOM 840 C C . LEU A 1 98 ? -3.176 7.054 1.931 1.00 92.81 98 LEU A C 1
ATOM 842 O O . LEU A 1 98 ? -3.142 8.015 1.171 1.00 92.81 98 LEU A O 1
ATOM 846 N N . SER A 1 99 ? -2.083 6.349 2.229 1.00 89.38 99 SER A N 1
ATOM 847 C CA . SER A 1 99 ? -0.768 6.656 1.655 1.00 89.38 99 SER A CA 1
ATOM 848 C C . SER A 1 99 ? -0.758 6.484 0.137 1.00 89.38 99 SER A C 1
ATOM 850 O O . SER A 1 99 ? -0.206 7.340 -0.551 1.00 89.38 99 SER A O 1
ATOM 852 N N . SER A 1 100 ? -1.444 5.470 -0.408 1.00 85.44 100 SER A N 1
ATOM 853 C CA . SER A 1 100 ? -1.609 5.342 -1.861 1.00 85.44 100 SER A CA 1
ATOM 854 C C . SER A 1 100 ? -2.346 6.540 -2.468 1.00 85.44 100 SER A C 1
ATOM 856 O O . SER A 1 100 ? -1.888 7.076 -3.478 1.00 85.44 100 SER A O 1
ATOM 858 N N . GLY A 1 101 ? -3.440 6.989 -1.844 1.00 85.88 101 GLY A N 1
ATOM 859 C CA . GLY A 1 101 ? -4.192 8.155 -2.311 1.00 85.88 101 GLY A CA 1
ATOM 860 C C . GLY A 1 101 ? -3.411 9.465 -2.190 1.00 85.88 101 GLY A C 1
ATOM 861 O O . GLY A 1 101 ? -3.442 10.282 -3.111 1.00 85.88 101 GLY A O 1
ATOM 862 N N . ILE A 1 102 ? -2.653 9.652 -1.103 1.00 86.31 102 ILE A N 1
ATOM 863 C CA . ILE A 1 102 ? -1.799 10.832 -0.897 1.00 86.31 102 ILE A CA 1
ATOM 864 C C . ILE A 1 102 ? -0.692 10.884 -1.947 1.00 86.31 102 ILE A C 1
ATOM 866 O O . ILE A 1 102 ? -0.527 11.922 -2.579 1.00 86.31 102 ILE A O 1
ATOM 870 N N . ILE A 1 103 ? 0.040 9.786 -2.162 1.00 80.00 103 ILE A N 1
ATOM 871 C CA . ILE A 1 103 ? 1.132 9.738 -3.147 1.00 80.00 103 ILE A CA 1
ATOM 872 C C . ILE A 1 103 ? 0.594 10.035 -4.549 1.00 80.00 103 ILE A C 1
ATOM 874 O O . ILE A 1 103 ? 1.175 10.844 -5.269 1.00 80.00 103 ILE A O 1
ATOM 878 N N . PHE A 1 104 ? -0.540 9.433 -4.917 1.00 77.75 104 PHE A N 1
ATOM 879 C CA . PHE A 1 104 ? -1.175 9.684 -6.208 1.00 77.75 104 PHE A CA 1
ATOM 880 C C . PHE A 1 104 ? -1.615 11.144 -6.367 1.00 77.75 104 P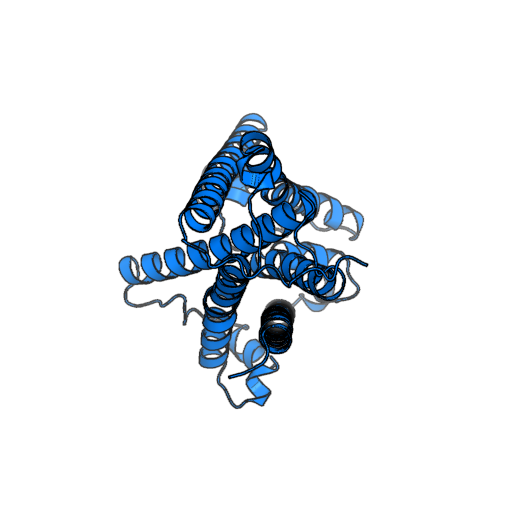HE A C 1
ATOM 882 O O . PHE A 1 104 ? -1.282 11.786 -7.360 1.00 77.75 104 PHE A O 1
ATOM 889 N N . THR A 1 105 ? -2.324 11.689 -5.375 1.00 78.38 105 THR A N 1
ATOM 890 C CA . THR A 1 105 ? -2.840 13.066 -5.425 1.00 78.38 105 THR A CA 1
ATOM 891 C C . THR A 1 105 ? -1.702 14.083 -5.434 1.00 78.38 105 THR A C 1
ATOM 893 O O . THR A 1 105 ? -1.741 15.035 -6.206 1.00 78.38 105 THR A O 1
ATOM 896 N N . ALA A 1 106 ? -0.663 13.869 -4.624 1.00 77.62 106 ALA A N 1
ATOM 897 C CA . ALA A 1 106 ? 0.523 14.717 -4.607 1.00 77.62 106 ALA A CA 1
ATOM 898 C C . ALA A 1 106 ? 1.262 14.677 -5.950 1.00 77.62 106 ALA A C 1
ATOM 900 O O . ALA A 1 106 ? 1.631 15.729 -6.466 1.00 77.62 106 ALA A O 1
ATOM 901 N N . GLY A 1 107 ? 1.422 13.488 -6.543 1.00 68.38 107 GLY A N 1
ATOM 902 C CA . GLY A 1 107 ? 1.996 13.335 -7.879 1.00 68.38 107 GLY A CA 1
ATOM 903 C C . GLY A 1 107 ? 1.181 14.063 -8.948 1.00 68.38 107 GLY A C 1
ATOM 904 O O . GLY A 1 107 ? 1.751 14.760 -9.781 1.00 68.38 107 GLY A O 1
ATOM 905 N N . TRP A 1 108 ? -0.149 13.970 -8.885 1.00 69.81 108 TRP A N 1
ATOM 906 C CA . TRP A 1 108 ? -1.042 14.669 -9.809 1.00 69.81 108 TRP A CA 1
ATOM 907 C C . TRP A 1 108 ? -0.977 16.198 -9.660 1.00 69.81 108 TRP A C 1
ATOM 909 O O . TRP A 1 108 ? -0.862 16.902 -10.659 1.00 69.81 108 TRP A O 1
ATOM 919 N N . ILE A 1 109 ? -0.989 16.720 -8.428 1.00 71.31 109 ILE A N 1
ATOM 920 C CA . ILE A 1 109 ? -0.862 18.163 -8.160 1.00 71.31 109 ILE A CA 1
ATOM 921 C C . ILE A 1 109 ? 0.501 18.686 -8.625 1.00 71.31 109 ILE A C 1
ATOM 923 O O . ILE A 1 109 ? 0.569 19.717 -9.294 1.00 71.31 109 ILE A O 1
ATOM 927 N N . LEU A 1 110 ? 1.586 17.981 -8.286 1.00 66.38 110 LEU A N 1
ATOM 928 C CA . LEU A 1 110 ? 2.941 18.367 -8.675 1.00 66.38 110 LEU A CA 1
ATOM 929 C C . LEU A 1 110 ? 3.071 18.450 -10.196 1.00 66.38 110 LEU A C 1
ATOM 931 O O . LEU A 1 110 ? 3.653 19.406 -10.703 1.00 66.38 110 LEU A O 1
ATOM 935 N N . ASP A 1 111 ? 2.494 17.492 -10.914 1.00 60.34 111 ASP A N 1
ATOM 936 C CA . ASP A 1 111 ? 2.453 17.464 -12.374 1.00 60.34 111 ASP A CA 1
ATOM 937 C C . ASP A 1 111 ? 1.668 18.645 -12.970 1.00 60.34 111 ASP A C 1
ATOM 939 O O . ASP A 1 111 ? 2.166 19.317 -13.874 1.00 60.34 111 ASP A O 1
ATOM 943 N N . MET A 1 112 ? 0.499 18.987 -12.409 1.00 63.72 112 MET A N 1
ATOM 944 C CA . MET A 1 112 ? -0.261 20.173 -12.835 1.00 63.72 112 MET A CA 1
ATOM 945 C C . MET A 1 112 ? 0.527 21.478 -12.652 1.00 63.72 112 MET A C 1
ATOM 947 O O . MET A 1 112 ? 0.411 22.380 -13.481 1.00 63.72 112 MET A O 1
ATOM 951 N N . ILE A 1 113 ? 1.325 21.578 -11.584 1.00 67.88 113 ILE A N 1
ATOM 952 C CA . ILE A 1 113 ? 2.128 22.769 -11.269 1.00 67.88 113 ILE A CA 1
ATOM 953 C C . ILE A 1 113 ? 3.392 22.842 -12.138 1.00 67.88 113 ILE A C 1
ATOM 955 O O . ILE A 1 113 ? 3.754 23.919 -12.607 1.00 67.88 113 ILE A O 1
ATOM 959 N N . THR A 1 114 ? 4.082 21.717 -12.345 1.00 61.56 114 THR A N 1
ATOM 960 C CA . THR A 1 114 ? 5.400 21.685 -13.009 1.00 61.56 114 THR A CA 1
ATOM 961 C C . THR A 1 114 ? 5.322 21.544 -14.527 1.00 61.56 114 THR A C 1
ATOM 963 O O . THR A 1 114 ? 6.155 22.110 -15.234 1.00 61.56 114 THR A O 1
ATOM 966 N N . TYR A 1 115 ? 4.320 20.837 -15.052 1.00 51.59 115 TYR A N 1
ATOM 967 C CA . TYR A 1 115 ? 4.217 20.503 -16.470 1.00 51.59 115 TYR A CA 1
ATOM 968 C C . TYR A 1 115 ? 2.790 20.691 -16.978 1.00 51.59 115 TYR A C 1
ATOM 970 O O . TYR A 1 115 ? 2.164 19.731 -17.425 1.00 51.59 115 TYR A O 1
ATOM 978 N N . GLY A 1 116 ? 2.302 21.937 -17.041 1.00 46.25 116 GLY A N 1
ATOM 979 C CA . GLY A 1 116 ? 0.980 22.315 -17.586 1.00 46.25 116 GLY A CA 1
ATOM 980 C C . GLY A 1 116 ? 0.632 21.836 -19.018 1.00 46.25 116 GLY A C 1
ATOM 981 O O . GLY A 1 116 ? -0.334 22.311 -19.605 1.00 46.25 116 GLY A O 1
ATOM 982 N N . LYS A 1 117 ? 1.397 20.907 -19.611 1.00 44.94 117 LYS A N 1
ATOM 983 C CA . LYS A 1 117 ? 1.149 20.231 -20.891 1.00 44.94 117 LYS A CA 1
ATOM 984 C C . LYS A 1 117 ? 1.286 18.692 -20.870 1.00 44.94 117 LYS A C 1
ATOM 986 O O . LYS A 1 117 ? 0.975 18.079 -21.890 1.00 44.94 117 LYS A O 1
ATOM 991 N N . VAL A 1 118 ? 1.724 18.037 -19.784 1.00 46.66 118 VAL A N 1
ATOM 992 C CA . VAL A 1 118 ? 1.992 16.576 -19.771 1.00 46.66 118 VAL A CA 1
ATOM 993 C C . VAL A 1 118 ? 1.303 15.891 -18.588 1.00 46.66 118 VAL A C 1
ATOM 995 O O . VAL A 1 118 ? 1.939 15.397 -17.682 1.00 46.66 118 VAL A O 1
ATOM 998 N N . ASN A 1 119 ? -0.027 15.835 -18.642 1.00 47.28 119 ASN A N 1
ATOM 999 C CA . ASN A 1 119 ? -0.892 15.260 -17.605 1.00 47.28 119 ASN A CA 1
ATOM 1000 C C . ASN A 1 119 ? -0.469 13.823 -17.209 1.00 47.28 119 ASN A C 1
ATOM 1002 O O . ASN A 1 119 ? -0.502 12.933 -18.066 1.00 47.28 119 ASN A O 1
ATOM 1006 N N . LEU A 1 120 ? -0.223 13.553 -15.924 1.00 45.16 120 LEU A N 1
ATOM 1007 C CA . LEU A 1 120 ? 0.002 12.224 -15.322 1.00 45.16 120 LEU A CA 1
ATOM 1008 C C . LEU A 1 120 ? -1.174 11.260 -15.591 1.00 45.16 120 LEU A C 1
ATOM 1010 O O . LEU A 1 120 ? -0.996 10.059 -15.790 1.00 45.16 120 LEU A O 1
ATOM 1014 N N . LEU A 1 121 ? -2.386 11.817 -15.699 1.00 44.84 121 LEU A N 1
ATOM 1015 C CA . LEU A 1 121 ? -3.611 11.123 -16.117 1.00 44.84 121 LEU A CA 1
ATOM 1016 C C . LEU A 1 121 ? -3.606 10.714 -17.602 1.00 44.84 121 LEU A C 1
ATOM 1018 O O . LEU A 1 121 ? -4.436 9.917 -18.036 1.00 44.84 121 LEU A O 1
ATOM 1022 N N . THR A 1 122 ? -2.701 11.275 -18.406 1.00 44.59 122 THR A N 1
ATOM 1023 C CA . THR A 1 122 ? -2.661 11.119 -19.869 1.00 44.59 122 THR A CA 1
ATOM 1024 C C . THR A 1 122 ? -1.301 10.706 -20.419 1.00 44.59 122 THR A C 1
ATOM 1026 O O . THR A 1 122 ? -1.192 10.477 -21.625 1.00 44.59 122 THR A O 1
ATOM 1029 N N . ASN A 1 123 ? -0.287 10.576 -19.558 1.00 44.97 123 ASN A N 1
ATOM 1030 C CA . ASN A 1 123 ? 1.033 10.064 -19.898 1.00 44.97 123 ASN A CA 1
ATOM 1031 C C . ASN A 1 123 ? 0.951 8.540 -20.024 1.00 44.97 123 ASN A C 1
ATOM 1033 O O . ASN A 1 123 ? 1.490 7.761 -19.244 1.00 44.97 123 ASN A O 1
ATOM 1037 N N . ILE A 1 124 ? 0.181 8.120 -21.018 1.00 50.38 124 ILE A N 1
ATOM 1038 C CA . ILE A 1 124 ? 0.135 6.744 -21.467 1.00 50.38 124 ILE A CA 1
ATOM 1039 C C . ILE A 1 124 ? 1.529 6.439 -22.024 1.00 50.38 124 ILE A C 1
ATOM 1041 O O . ILE A 1 124 ? 2.052 7.278 -22.768 1.00 50.38 124 ILE A O 1
ATOM 1045 N N . PRO A 1 125 ? 2.142 5.286 -21.706 1.00 48.00 125 PRO A N 1
ATOM 1046 C CA . PRO A 1 125 ? 3.436 4.920 -22.269 1.00 48.00 125 PRO A CA 1
ATOM 1047 C C . PRO A 1 125 ? 3.399 5.081 -23.800 1.00 48.00 125 PRO A C 1
ATOM 1049 O O . PRO A 1 125 ? 2.666 4.374 -24.495 1.00 48.00 125 PRO A O 1
ATOM 1052 N N . ARG A 1 126 ? 4.138 6.076 -24.318 1.00 42.22 126 ARG A N 1
ATOM 1053 C CA . ARG A 1 126 ? 3.969 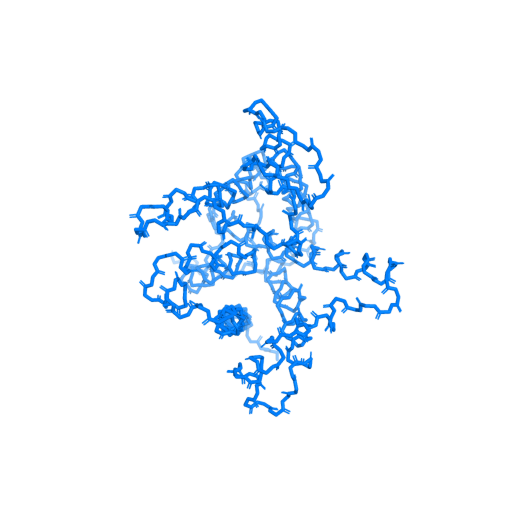6.635 -25.678 1.00 42.22 126 ARG A CA 1
ATOM 1054 C C . ARG A 1 126 ? 4.290 5.656 -26.815 1.00 42.22 126 ARG A C 1
ATOM 1056 O O . ARG A 1 126 ? 3.953 5.939 -27.959 1.00 42.22 126 ARG A O 1
ATOM 1063 N N . LYS A 1 127 ? 4.928 4.517 -26.530 1.00 38.94 127 LYS A N 1
ATOM 1064 C CA . LYS A 1 127 ? 5.214 3.450 -27.500 1.00 38.94 127 LYS A CA 1
ATOM 1065 C C . LYS A 1 127 ? 5.003 2.089 -26.839 1.00 38.94 127 LYS A C 1
ATOM 1067 O O . LYS A 1 127 ? 5.475 1.869 -25.729 1.00 38.94 127 LYS A O 1
ATOM 1072 N N . GLY A 1 128 ? 4.252 1.204 -27.493 1.00 42.25 128 GLY A N 1
ATOM 1073 C CA . GLY A 1 128 ? 3.946 -0.146 -27.004 1.00 42.25 128 GLY A CA 1
ATOM 1074 C C . GLY A 1 128 ? 2.797 -0.234 -25.993 1.00 42.25 128 GLY A C 1
ATOM 1075 O O . GLY A 1 128 ? 1.991 -1.146 -26.095 1.00 42.25 128 GLY A O 1
ATOM 1076 N N . GLY A 1 129 ? 2.649 0.732 -25.076 1.00 42.41 129 GLY A N 1
ATOM 1077 C CA . GLY A 1 129 ? 1.633 0.682 -24.009 1.00 42.41 129 GLY A CA 1
ATOM 1078 C C . GLY A 1 129 ? 0.189 0.985 -24.436 1.00 42.41 129 GLY A C 1
ATOM 1079 O O . GLY A 1 129 ? -0.761 0.503 -23.833 1.00 42.41 129 GLY A O 1
ATOM 1080 N N . LEU A 1 130 ? -0.024 1.781 -25.488 1.00 41.88 130 LEU A N 1
ATOM 1081 C CA . LEU A 1 130 ? -1.371 2.239 -25.869 1.00 41.88 130 LEU A CA 1
ATOM 1082 C C . LEU A 1 130 ? -2.210 1.152 -26.570 1.00 41.88 130 LEU A C 1
ATOM 1084 O O . LEU A 1 130 ? -3.413 1.048 -26.338 1.00 41.88 130 LEU A O 1
ATOM 1088 N N . GLU A 1 131 ? -1.576 0.316 -27.397 1.00 47.53 131 GLU A N 1
ATOM 1089 C CA . GLU A 1 131 ? -2.206 -0.868 -28.008 1.00 47.53 131 GLU A CA 1
ATOM 1090 C C . GLU A 1 131 ? -2.379 -2.011 -27.006 1.00 47.53 131 GLU A C 1
ATOM 1092 O O . GLU A 1 131 ? -3.313 -2.805 -27.096 1.00 47.53 131 GLU A O 1
ATOM 1097 N N . SER A 1 132 ? -1.492 -2.073 -26.018 1.00 47.75 132 SER A N 1
ATOM 1098 C CA . SER A 1 132 ? -1.478 -3.089 -24.977 1.00 47.75 132 SER A CA 1
ATOM 1099 C C . SER A 1 132 ? -2.591 -2.836 -23.941 1.00 47.75 132 SER A C 1
ATOM 1101 O O . SER A 1 132 ? -3.258 -3.775 -23.508 1.00 47.75 132 SER A O 1
ATOM 1103 N N . LEU A 1 133 ? -2.911 -1.564 -23.662 1.00 45.38 133 LEU A N 1
ATOM 1104 C CA . LEU A 1 133 ? -4.072 -1.137 -22.867 1.00 45.38 133 LEU A CA 1
ATOM 1105 C C . LEU A 1 133 ? -5.427 -1.452 -23.541 1.00 45.38 133 LEU A C 1
ATOM 1107 O O . LEU A 1 133 ? -6.414 -1.648 -22.835 1.00 45.38 133 LEU A O 1
ATOM 1111 N N . ARG A 1 134 ? -5.502 -1.563 -24.882 1.00 47.59 134 ARG A N 1
ATOM 1112 C CA . ARG A 1 134 ? -6.723 -2.043 -25.580 1.00 47.59 134 ARG A CA 1
ATOM 1113 C C . ARG A 1 134 ? -7.027 -3.519 -25.294 1.00 47.59 134 ARG A C 1
ATOM 1115 O O . ARG A 1 134 ? -8.164 -3.939 -25.471 1.00 47.59 134 ARG A O 1
ATOM 1122 N N . LYS A 1 135 ? -6.027 -4.292 -24.851 1.00 50.25 135 LYS A N 1
ATOM 1123 C CA . LYS A 1 135 ? -6.158 -5.712 -24.474 1.00 50.25 135 LYS A CA 1
ATOM 1124 C C . LYS A 1 135 ? -6.515 -5.913 -22.996 1.00 50.25 135 LYS A C 1
ATOM 1126 O O . LYS A 1 135 ? -6.691 -7.047 -22.561 1.00 50.25 135 LYS A O 1
ATOM 1131 N N . ILE A 1 136 ? -6.618 -4.835 -22.218 1.00 56.47 136 ILE A N 1
ATOM 1132 C CA . ILE A 1 136 ? -7.139 -4.880 -20.848 1.00 56.47 136 ILE A CA 1
ATOM 1133 C C . ILE A 1 136 ? -8.650 -5.131 -20.926 1.00 56.47 136 ILE A C 1
ATOM 1135 O O . ILE A 1 136 ? -9.284 -4.632 -21.857 1.00 56.47 136 ILE A O 1
ATOM 1139 N N . PRO A 1 137 ? -9.275 -5.809 -19.946 1.00 53.47 137 PRO A N 1
ATOM 1140 C CA . PRO A 1 137 ? -10.734 -5.941 -19.857 1.00 53.47 137 PRO A CA 1
ATOM 1141 C C . PRO A 1 137 ? -11.526 -4.622 -19.976 1.00 53.47 137 PRO A C 1
ATOM 1143 O O . PRO A 1 137 ? -12.719 -4.651 -20.239 1.00 53.47 137 PRO A O 1
ATOM 1146 N N . ILE A 1 138 ? -10.885 -3.456 -19.850 1.00 55.44 138 ILE A N 1
ATOM 1147 C CA . ILE A 1 138 ? -11.498 -2.143 -20.090 1.00 55.44 138 ILE A CA 1
ATOM 1148 C C . ILE A 1 138 ? -11.797 -1.897 -21.585 1.00 55.44 138 ILE A C 1
ATOM 1150 O O . ILE A 1 138 ? -12.754 -1.196 -21.909 1.00 55.44 138 ILE A O 1
ATOM 1154 N N . GLY A 1 139 ? -11.053 -2.521 -22.505 1.00 56.00 139 GLY A N 1
ATOM 1155 C CA . GLY A 1 139 ? -11.378 -2.527 -23.935 1.00 56.00 139 GLY A CA 1
ATOM 1156 C C . GLY A 1 139 ? -12.714 -3.217 -24.240 1.00 56.00 139 GLY A C 1
ATOM 1157 O O . GLY A 1 139 ? -13.395 -2.824 -25.184 1.00 56.00 139 GLY A O 1
ATOM 1158 N N . LEU A 1 140 ? -13.152 -4.161 -23.390 1.00 57.72 140 LEU A N 1
ATOM 1159 C CA . LEU A 1 140 ? -14.481 -4.790 -23.480 1.00 57.72 140 LEU A CA 1
ATOM 1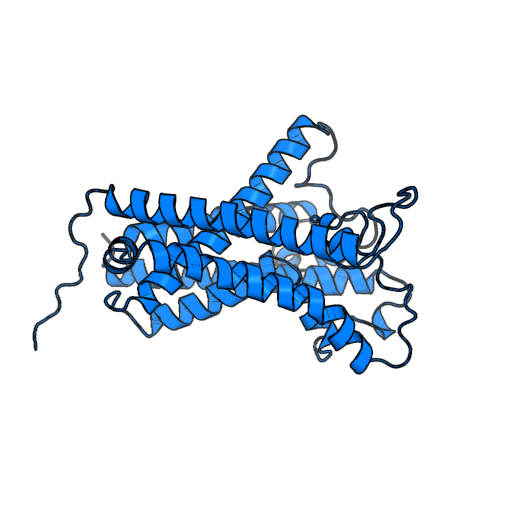160 C C . LEU A 1 140 ? -15.619 -3.803 -23.170 1.00 57.72 140 LEU A C 1
ATOM 1162 O O . LEU A 1 140 ? -16.759 -4.048 -23.547 1.00 57.72 140 LEU A O 1
ATOM 1166 N N . LEU A 1 141 ? -15.313 -2.681 -22.511 1.00 62.84 141 LEU A N 1
ATOM 1167 C CA . LEU A 1 141 ? -16.259 -1.597 -22.229 1.00 62.84 141 LEU A CA 1
ATOM 1168 C C . LEU A 1 141 ? -16.288 -0.538 -23.348 1.00 62.84 141 LEU A C 1
ATOM 1170 O O . LEU A 1 141 ? -16.897 0.514 -23.171 1.00 62.84 141 LEU A O 1
ATOM 1174 N N . GLY A 1 142 ? -15.596 -0.768 -24.473 1.00 64.06 142 GLY A N 1
ATOM 1175 C CA . GLY A 1 142 ? -15.519 0.178 -25.596 1.00 64.06 142 GLY A CA 1
ATOM 1176 C C . GLY A 1 142 ? -14.705 1.445 -25.305 1.00 64.06 142 GLY A C 1
ATOM 1177 O O . GLY A 1 142 ? -14.720 2.392 -26.090 1.00 64.06 142 GLY A O 1
ATOM 1178 N N . LEU A 1 143 ? -13.991 1.484 -24.179 1.00 68.62 143 LEU A N 1
ATOM 1179 C CA . LEU A 1 143 ? -13.196 2.633 -23.761 1.00 68.62 143 LEU A CA 1
ATOM 1180 C C . LEU A 1 143 ? -11.830 2.626 -24.447 1.00 68.62 143 LEU A C 1
ATOM 1182 O O . LEU A 1 143 ? -11.179 1.587 -24.582 1.00 68.62 143 LEU A O 1
ATOM 1186 N N . ASN A 1 144 ? -11.346 3.806 -24.836 1.00 68.12 144 ASN A N 1
ATOM 1187 C CA . ASN A 1 144 ? -9.972 3.922 -25.312 1.00 68.12 144 ASN A CA 1
ATOM 1188 C C . ASN A 1 144 ? -8.970 3.810 -24.142 1.00 68.12 144 ASN A C 1
ATOM 1190 O O . ASN A 1 144 ? -9.303 4.030 -22.977 1.00 68.12 144 ASN A O 1
ATOM 1194 N N . ALA A 1 145 ? -7.711 3.494 -24.458 1.00 64.69 145 ALA A N 1
ATOM 1195 C CA . ALA A 1 145 ? -6.640 3.282 -23.480 1.00 64.69 145 ALA A CA 1
ATOM 1196 C C . ALA A 1 145 ? -6.481 4.435 -22.467 1.00 64.69 145 ALA A C 1
ATOM 1198 O O . ALA A 1 145 ? -6.246 4.200 -21.284 1.00 64.69 145 ALA A O 1
ATOM 1199 N N . LYS A 1 146 ? -6.661 5.682 -22.923 1.00 67.50 146 LYS A N 1
ATOM 1200 C CA . LYS A 1 146 ? -6.597 6.888 -22.086 1.00 67.50 146 LYS A CA 1
ATOM 1201 C C . LYS A 1 146 ? -7.722 6.917 -21.058 1.00 67.50 146 LYS A C 1
ATOM 1203 O O . LYS A 1 146 ? -7.475 7.124 -19.875 1.00 67.50 146 LYS A O 1
ATOM 1208 N N . GLN A 1 147 ? -8.953 6.709 -21.515 1.00 71.69 147 GLN A N 1
ATOM 1209 C CA . GLN A 1 147 ? -10.138 6.681 -20.662 1.00 71.69 147 GLN A CA 1
ATOM 1210 C C . GLN A 1 147 ? -10.041 5.550 -19.641 1.00 71.69 147 GLN A C 1
ATOM 1212 O O . GLN A 1 147 ? -10.285 5.777 -18.458 1.00 71.69 147 GLN A O 1
ATOM 1217 N N . GLY A 1 148 ? -9.609 4.364 -20.076 1.00 72.88 148 GLY A N 1
ATOM 1218 C CA . GLY A 1 148 ? -9.407 3.235 -19.177 1.00 72.88 148 GLY A CA 1
ATOM 1219 C C . GLY A 1 148 ? -8.346 3.498 -18.114 1.00 72.88 148 GLY A C 1
ATOM 1220 O O . GLY A 1 148 ? -8.572 3.198 -16.944 1.00 72.88 148 GLY A O 1
ATOM 1221 N N . TRP A 1 149 ? -7.234 4.135 -18.485 1.00 71.44 149 TRP A N 1
ATOM 1222 C CA . TRP A 1 149 ? -6.191 4.533 -17.539 1.00 71.44 149 TRP A CA 1
ATOM 1223 C C . TRP A 1 149 ? -6.690 5.547 -16.504 1.00 71.44 149 TRP A C 1
ATOM 1225 O O . TRP A 1 149 ? -6.426 5.394 -15.312 1.00 71.44 149 TRP A O 1
ATOM 1235 N N . ILE A 1 150 ? -7.452 6.558 -16.927 1.00 74.94 150 ILE A N 1
ATOM 1236 C CA . ILE A 1 150 ? -8.042 7.549 -16.015 1.00 74.94 150 ILE A CA 1
ATOM 1237 C C . ILE A 1 150 ? -9.019 6.872 -15.053 1.00 74.94 150 ILE A C 1
ATOM 1239 O O . ILE A 1 150 ? -8.916 7.064 -13.844 1.00 74.94 150 ILE A O 1
ATOM 1243 N N . ILE A 1 151 ? -9.932 6.049 -15.575 1.00 78.12 151 ILE A N 1
ATOM 1244 C CA . ILE A 1 151 ? -10.917 5.331 -14.760 1.00 78.12 151 ILE A CA 1
ATOM 1245 C C . ILE A 1 151 ? -10.213 4.426 -13.755 1.00 78.12 151 ILE A C 1
ATOM 1247 O O . ILE A 1 151 ? -10.567 4.461 -12.580 1.00 78.12 151 ILE A O 1
ATOM 1251 N N . TYR A 1 152 ? -9.193 3.675 -14.177 1.00 79.06 152 TYR A N 1
ATOM 1252 C CA . TYR A 1 152 ? -8.373 2.869 -13.275 1.00 79.06 152 TYR A CA 1
ATOM 1253 C C . TYR A 1 152 ? -7.774 3.719 -12.153 1.00 79.06 152 TYR A C 1
ATOM 1255 O O . TYR A 1 152 ? -7.982 3.404 -10.985 1.00 79.06 152 TYR A O 1
ATOM 1263 N N . ASN A 1 153 ? -7.099 4.822 -12.484 1.00 78.06 153 ASN A N 1
ATOM 1264 C CA . ASN A 1 153 ? -6.441 5.657 -11.482 1.00 78.06 153 ASN A CA 1
ATOM 1265 C C . ASN A 1 153 ? -7.438 6.284 -10.498 1.00 78.06 153 ASN A C 1
ATOM 1267 O O . ASN A 1 153 ? -7.203 6.247 -9.295 1.00 78.06 153 ASN A O 1
ATOM 1271 N N . LEU A 1 154 ? -8.572 6.803 -10.975 1.00 82.62 154 LEU A N 1
ATOM 1272 C CA . LEU A 1 154 ? -9.612 7.364 -10.104 1.00 82.62 154 LEU A CA 1
ATOM 1273 C C . LEU A 1 154 ? -10.249 6.284 -9.219 1.00 82.62 154 LEU A C 1
ATOM 1275 O O . LEU A 1 154 ? -10.450 6.485 -8.021 1.00 82.62 154 LEU A O 1
ATOM 1279 N N . THR A 1 155 ? -10.535 5.118 -9.792 1.00 84.69 155 THR A N 1
ATOM 1280 C CA . THR A 1 155 ? -11.126 3.987 -9.067 1.00 84.69 155 THR A CA 1
ATOM 1281 C C . THR A 1 155 ? -10.177 3.495 -7.977 1.00 84.69 155 THR A C 1
ATOM 1283 O O . THR A 1 155 ? -10.581 3.303 -6.830 1.00 84.69 155 THR A O 1
ATOM 1286 N N . TRP A 1 156 ? -8.904 3.332 -8.327 1.00 85.38 156 TRP A N 1
ATOM 1287 C CA . TRP A 1 156 ? -7.898 2.746 -7.461 1.00 85.38 156 TRP A CA 1
ATOM 1288 C C . TRP A 1 156 ? -7.345 3.713 -6.420 1.00 85.38 156 TRP A C 1
ATOM 1290 O O . TRP A 1 156 ? -7.252 3.363 -5.252 1.00 85.38 156 TRP A O 1
ATOM 1300 N N . HIS A 1 157 ? -6.945 4.913 -6.828 1.00 84.19 157 HIS A N 1
ATOM 1301 C CA . HIS A 1 157 ? -6.219 5.833 -5.957 1.00 84.19 157 HIS A CA 1
ATOM 1302 C C . HIS A 1 157 ? -7.124 6.811 -5.213 1.00 84.19 157 HIS A C 1
ATOM 1304 O O . HIS A 1 157 ? -6.667 7.467 -4.280 1.00 84.19 157 HIS A O 1
ATOM 1310 N N . ILE A 1 158 ? -8.399 6.909 -5.599 1.00 87.19 158 ILE A N 1
ATOM 1311 C CA . ILE A 1 158 ? -9.362 7.789 -4.933 1.00 87.19 158 ILE A CA 1
ATOM 1312 C C . ILE A 1 158 ? -10.498 6.956 -4.354 1.00 87.19 158 ILE A C 1
ATOM 1314 O O . ILE A 1 158 ? -10.644 6.874 -3.135 1.00 87.19 158 ILE A O 1
ATOM 1318 N N . PHE A 1 159 ? -11.290 6.303 -5.206 1.00 91.00 159 PHE A N 1
ATOM 1319 C CA . PHE A 1 159 ? -12.544 5.700 -4.763 1.00 91.00 159 PHE A CA 1
ATOM 1320 C C . PHE A 1 159 ? -12.338 4.545 -3.773 1.00 91.00 159 PHE A C 1
ATOM 1322 O O . PHE A 1 159 ? -12.949 4.545 -2.702 1.00 91.00 159 PHE A O 1
ATOM 1329 N N . ALA A 1 160 ? -11.443 3.601 -4.077 1.00 91.69 160 ALA A N 1
ATOM 1330 C CA . ALA A 1 160 ? -11.126 2.490 -3.182 1.00 91.69 160 ALA A CA 1
ATOM 1331 C C . ALA A 1 160 ? -10.591 2.967 -1.809 1.00 91.69 160 ALA A C 1
ATOM 1333 O O . ALA A 1 160 ? -11.196 2.609 -0.791 1.00 91.69 160 ALA A O 1
ATOM 1334 N N . PRO A 1 161 ? -9.577 3.855 -1.733 1.00 92.56 161 PRO A N 1
ATOM 1335 C CA . PRO A 1 161 ? -9.129 4.442 -0.478 1.00 92.56 161 PRO A CA 1
ATOM 1336 C C . PRO A 1 161 ? -10.229 5.151 0.300 1.00 92.56 161 PRO A C 1
ATOM 1338 O O . PRO A 1 161 ? -10.346 4.941 1.508 1.00 92.56 161 PRO A O 1
ATOM 1341 N N . CYS A 1 162 ? -11.077 5.938 -0.367 1.00 93.38 162 CYS A N 1
ATOM 1342 C CA . CYS A 1 162 ? -12.203 6.603 0.284 1.00 93.38 162 CYS A CA 1
ATOM 1343 C C . CYS A 1 162 ? -13.165 5.601 0.936 1.00 93.38 162 CYS A C 1
ATOM 1345 O O . CYS A 1 162 ? -13.602 5.830 2.066 1.00 93.38 162 CYS A O 1
ATOM 1347 N N . LEU A 1 163 ? -13.469 4.477 0.279 1.00 94.94 163 LEU A N 1
ATOM 1348 C CA . LEU A 1 163 ? -14.326 3.439 0.859 1.00 94.94 163 LEU A CA 1
ATOM 1349 C C . LEU A 1 163 ? -13.666 2.726 2.042 1.00 94.94 163 LEU A C 1
ATOM 1351 O O . LEU A 1 163 ? -14.345 2.461 3.035 1.00 94.94 163 LEU A O 1
ATOM 1355 N N . VAL A 1 164 ? -12.359 2.458 1.980 1.00 95.75 164 VAL A N 1
ATOM 1356 C CA . VAL A 1 164 ? -11.602 1.874 3.101 1.00 95.75 164 VAL A CA 1
ATOM 1357 C C . VAL A 1 164 ? -11.572 2.829 4.298 1.00 95.75 164 VAL A C 1
ATOM 1359 O O . VAL A 1 164 ? -11.859 2.418 5.425 1.00 95.75 164 VAL A O 1
ATOM 1362 N N . ILE A 1 165 ? -11.301 4.118 4.069 1.00 94.50 165 ILE A N 1
ATOM 1363 C CA . ILE A 1 165 ? -11.327 5.161 5.108 1.00 94.50 165 ILE A CA 1
ATOM 1364 C C . ILE A 1 165 ? -12.731 5.281 5.706 1.00 94.50 165 ILE A C 1
ATOM 1366 O O . ILE A 1 165 ? -12.884 5.333 6.929 1.00 94.50 165 ILE A O 1
ATOM 1370 N N . TYR A 1 166 ? -13.767 5.271 4.864 1.00 93.38 166 TYR A N 1
ATOM 1371 C CA . TYR A 1 166 ? -15.154 5.294 5.315 1.00 93.38 166 TYR A CA 1
ATOM 1372 C C . TYR A 1 166 ? -15.504 4.055 6.147 1.00 93.38 166 TYR A C 1
ATOM 1374 O O . TYR A 1 166 ? -16.142 4.181 7.197 1.00 93.38 166 TYR A O 1
ATOM 1382 N N . PHE A 1 167 ? -15.052 2.865 5.735 1.00 93.12 167 PHE A N 1
ATOM 1383 C CA . PHE A 1 167 ? -15.233 1.641 6.510 1.00 93.12 167 PHE A CA 1
ATOM 1384 C C . PHE A 1 167 ? -14.572 1.761 7.883 1.00 93.12 167 PHE A C 1
ATOM 1386 O O . PHE A 1 167 ? -15.232 1.519 8.895 1.00 93.12 167 PHE A O 1
ATOM 1393 N N . PHE A 1 168 ? -13.304 2.176 7.932 1.00 93.19 168 PHE A N 1
ATOM 1394 C CA . PHE A 1 168 ? -12.567 2.371 9.181 1.00 93.19 168 PHE A CA 1
ATOM 1395 C C . PHE A 1 168 ? -13.298 3.351 10.105 1.00 93.19 168 PHE A C 1
ATOM 1397 O O . PHE A 1 168 ? -13.569 3.069 11.278 1.00 93.19 168 PHE A O 1
ATOM 1404 N N . TRP A 1 169 ? -13.710 4.489 9.551 1.00 89.88 169 TRP A N 1
ATOM 1405 C CA . TRP A 1 169 ? -14.433 5.508 10.293 1.00 89.88 169 TRP A CA 1
ATOM 1406 C C . TRP A 1 169 ? -15.770 5.003 10.837 1.00 89.88 169 TRP A C 1
ATOM 1408 O O . TRP A 1 169 ? -16.109 5.274 11.993 1.00 89.88 169 TRP A O 1
ATOM 1418 N N . LYS A 1 170 ? -16.533 4.243 10.047 1.00 88.19 170 LYS A N 1
ATOM 1419 C CA . LYS A 1 170 ? -17.887 3.828 10.428 1.00 88.19 170 LYS A CA 1
ATOM 1420 C C . LYS A 1 170 ? -17.922 2.565 11.283 1.00 88.19 170 LYS A C 1
ATOM 1422 O O . LYS A 1 170 ? -18.751 2.478 12.190 1.00 88.19 170 LYS A O 1
ATOM 1427 N N . PHE A 1 171 ? -17.053 1.603 10.995 1.00 88.00 171 PHE A N 1
ATOM 1428 C CA . PHE A 1 171 ? -17.164 0.234 11.491 1.00 88.00 171 PHE A CA 1
ATOM 1429 C C . PHE A 1 171 ? -15.971 -0.247 12.302 1.00 88.00 171 PHE A C 1
ATOM 1431 O O . PHE A 1 171 ? -16.137 -1.260 12.971 1.00 88.00 171 PHE A O 1
ATOM 1438 N N . SER A 1 172 ? -14.815 0.417 12.291 1.00 89.81 172 SER A N 1
ATOM 1439 C CA . SER A 1 172 ? -13.663 -0.010 13.100 1.00 89.81 172 SER A CA 1
ATOM 1440 C C . SER A 1 172 ? -13.681 0.606 14.501 1.00 89.81 172 SER A C 1
ATOM 1442 O O . SER A 1 172 ? -14.308 1.642 14.746 1.00 89.81 172 SER A O 1
ATOM 1444 N N . ALA A 1 173 ? -13.008 -0.055 15.444 1.00 88.81 173 ALA A N 1
ATOM 1445 C CA . ALA A 1 173 ? -12.772 0.452 16.796 1.00 88.81 173 ALA A CA 1
ATOM 1446 C C . ALA A 1 173 ? -11.295 0.831 16.962 1.00 88.81 173 ALA A C 1
ATOM 1448 O O . ALA A 1 173 ? -10.435 0.226 16.330 1.00 88.81 173 ALA A O 1
ATOM 1449 N N . THR A 1 174 ? -11.003 1.808 17.822 1.00 91.19 174 THR A N 1
ATOM 1450 C CA . THR A 1 174 ? -9.628 2.279 18.093 1.00 91.19 174 THR A CA 1
ATOM 1451 C C . THR A 1 174 ? -9.322 2.412 19.584 1.00 91.19 174 THR A C 1
ATOM 1453 O O . THR A 1 174 ? -8.302 2.988 19.954 1.00 91.19 174 THR A O 1
ATOM 1456 N N . ASN A 1 175 ? -10.194 1.899 20.457 1.00 90.56 175 ASN A N 1
ATOM 1457 C CA . ASN A 1 175 ? -10.076 2.076 21.907 1.00 90.56 175 ASN A CA 1
ATOM 1458 C C . ASN A 1 175 ? -8.770 1.467 22.444 1.00 90.56 175 ASN A C 1
ATOM 1460 O O . ASN A 1 175 ? -8.021 2.138 23.146 1.00 90.56 175 ASN A O 1
ATOM 1464 N N . LEU A 1 176 ? -8.445 0.238 22.027 1.00 91.06 176 LEU A N 1
ATOM 1465 C CA . LEU A 1 176 ? -7.237 -0.458 22.482 1.00 91.06 176 LEU A CA 1
ATOM 1466 C C . LEU A 1 176 ? -5.970 0.125 21.845 1.00 91.06 176 LEU A C 1
ATOM 1468 O O . LEU A 1 176 ? -4.909 0.136 22.464 1.00 91.06 176 LEU A O 1
ATOM 1472 N N . LEU A 1 177 ? -6.076 0.628 20.611 1.00 92.31 177 LEU A N 1
ATOM 1473 C CA . LEU A 1 177 ? -4.979 1.341 19.949 1.00 92.31 177 LEU A CA 1
ATOM 1474 C C . LEU A 1 177 ? -4.649 2.653 20.662 1.00 92.31 177 LEU A C 1
ATOM 1476 O O . LEU A 1 177 ? -3.481 3.004 20.780 1.00 92.31 177 LEU A O 1
ATOM 1480 N N . LYS A 1 178 ? -5.668 3.359 21.162 1.00 90.62 178 LYS A N 1
ATOM 1481 C CA . LYS A 1 178 ? -5.495 4.581 21.950 1.00 90.62 178 LYS A CA 1
ATOM 1482 C C . LYS A 1 178 ? -4.794 4.291 23.276 1.00 90.62 178 LYS A C 1
ATOM 1484 O O . LYS A 1 178 ? -3.842 4.986 23.617 1.00 90.62 178 LYS A O 1
ATOM 1489 N N . GLU A 1 179 ? -5.236 3.263 23.997 1.00 92.25 179 GLU A N 1
ATOM 1490 C CA . GLU A 1 179 ? -4.609 2.836 25.258 1.00 92.25 179 GLU A CA 1
ATOM 1491 C C . GLU A 1 179 ? -3.145 2.423 25.057 1.00 92.25 179 GLU A C 1
ATOM 1493 O O . GLU A 1 179 ? -2.290 2.719 25.888 1.00 92.25 179 GLU A O 1
ATOM 1498 N N . LYS A 1 180 ? -2.835 1.786 23.921 1.00 93.56 180 LYS A N 1
ATOM 1499 C CA . LYS A 1 180 ? -1.493 1.297 23.581 1.00 93.56 180 LYS A CA 1
ATOM 1500 C C . LYS A 1 180 ? -0.865 2.074 22.421 1.00 93.56 180 LYS A C 1
ATOM 1502 O O . LYS A 1 180 ? -0.260 1.476 21.531 1.00 93.56 180 LYS A O 1
ATOM 1507 N N . ILE A 1 181 ? -0.971 3.405 22.435 1.00 92.75 181 ILE A N 1
ATOM 1508 C CA . ILE A 1 181 ? -0.560 4.255 21.303 1.00 92.75 181 ILE A CA 1
ATOM 1509 C C . ILE A 1 181 ? 0.908 4.071 20.905 1.00 92.75 181 ILE A C 1
ATOM 1511 O O . ILE A 1 181 ? 1.212 4.004 19.720 1.00 92.75 181 ILE A O 1
ATOM 1515 N N . LYS A 1 182 ? 1.819 3.913 21.875 1.00 92.19 182 LYS A N 1
ATOM 1516 C CA . LYS A 1 182 ? 3.247 3.674 21.600 1.00 92.19 182 LYS A CA 1
ATOM 1517 C C . LYS A 1 182 ? 3.454 2.383 20.803 1.00 92.19 182 LYS A C 1
ATOM 1519 O O . LYS A 1 182 ? 4.193 2.378 19.823 1.00 92.19 182 LYS A O 1
ATOM 1524 N N . ASN A 1 183 ? 2.739 1.318 21.171 1.00 92.25 183 ASN A N 1
ATOM 1525 C CA . ASN A 1 183 ? 2.792 0.048 20.452 1.00 92.25 183 ASN A CA 1
ATOM 1526 C C . ASN A 1 183 ? 2.164 0.182 19.064 1.00 92.25 183 ASN A C 1
ATOM 1528 O O . ASN A 1 183 ? 2.703 -0.370 18.111 1.00 92.25 183 ASN A O 1
ATOM 1532 N N . ALA A 1 184 ? 1.060 0.922 18.927 1.00 90.50 184 ALA A N 1
ATOM 1533 C CA . ALA A 1 184 ? 0.433 1.174 17.631 1.00 90.50 184 ALA A CA 1
ATOM 1534 C C . ALA A 1 184 ? 1.377 1.935 16.681 1.00 90.50 184 ALA A C 1
ATOM 1536 O O . ALA A 1 184 ? 1.526 1.535 15.531 1.00 90.50 184 ALA A O 1
ATOM 1537 N N . LEU A 1 185 ? 2.073 2.966 17.174 1.00 91.44 185 LEU A N 1
ATOM 1538 C CA . LEU A 1 185 ? 3.071 3.720 16.406 1.00 91.44 185 LEU A CA 1
ATOM 1539 C C . LEU A 1 185 ? 4.224 2.819 15.953 1.00 91.44 185 LEU A C 1
ATOM 1541 O O . LEU A 1 185 ? 4.507 2.747 14.760 1.00 91.44 185 LEU A O 1
ATOM 1545 N N . PHE A 1 186 ? 4.822 2.062 16.875 1.00 88.38 186 PHE A N 1
ATOM 1546 C CA . PHE A 1 186 ? 5.910 1.142 16.542 1.00 88.38 186 PHE A CA 1
ATOM 1547 C C . PHE A 1 186 ? 5.472 0.067 15.535 1.00 88.38 186 PHE A C 1
ATOM 1549 O O . PHE A 1 186 ? 6.128 -0.160 14.523 1.00 88.38 186 PHE A O 1
ATOM 1556 N N . THR A 1 187 ? 4.322 -0.569 15.769 1.00 85.50 187 THR A N 1
ATOM 1557 C CA . THR A 1 187 ? 3.823 -1.647 14.899 1.00 85.50 187 THR A CA 1
ATOM 1558 C C . THR A 1 187 ? 3.339 -1.156 13.537 1.00 85.50 187 THR A C 1
ATOM 1560 O O . THR A 1 187 ? 3.403 -1.922 12.578 1.00 85.50 187 THR A O 1
ATOM 1563 N N . SER A 1 188 ? 2.930 0.112 13.405 1.00 81.62 188 SER A N 1
ATOM 1564 C CA . SER A 1 188 ? 2.596 0.712 12.102 1.00 81.62 188 SER A CA 1
ATOM 1565 C C . SER A 1 188 ? 3.781 0.724 11.132 1.00 81.62 188 SER A C 1
ATOM 1567 O O . SER A 1 188 ? 3.592 0.735 9.917 1.00 81.62 188 SER A O 1
ATOM 1569 N N . PHE A 1 189 ? 5.007 0.643 11.656 1.00 83.75 189 PHE A N 1
ATOM 1570 C CA . PHE A 1 189 ? 6.220 0.597 10.852 1.00 83.75 189 PHE A CA 1
ATOM 1571 C C . PHE A 1 189 ? 6.526 -0.775 10.249 1.00 83.75 189 PHE A C 1
ATOM 1573 O O . PHE A 1 189 ? 7.299 -0.873 9.292 1.00 83.75 189 PHE A O 1
ATOM 1580 N N . LEU A 1 190 ? 5.913 -1.839 10.775 1.00 84.94 190 LEU A N 1
ATOM 1581 C CA . LEU A 1 190 ? 6.142 -3.194 10.277 1.00 84.94 190 LEU A CA 1
ATOM 1582 C C . LEU A 1 190 ? 5.788 -3.306 8.798 1.00 84.94 190 LEU A C 1
ATOM 1584 O O . LEU A 1 190 ? 6.511 -3.954 8.055 1.00 84.94 190 LEU A O 1
ATOM 1588 N N . ASN A 1 191 ? 4.719 -2.646 8.350 1.00 83.75 191 ASN A N 1
ATOM 1589 C CA . ASN A 1 191 ? 4.298 -2.747 6.960 1.00 83.75 191 ASN A CA 1
ATOM 1590 C C . ASN A 1 191 ? 5.288 -2.086 5.984 1.00 83.75 191 ASN A C 1
ATOM 1592 O O . ASN A 1 191 ? 5.788 -2.807 5.118 1.00 83.75 191 ASN A O 1
ATOM 1596 N N . PRO A 1 192 ? 5.667 -0.798 6.145 1.00 83.12 192 PRO A N 1
ATOM 1597 C CA . PRO A 1 192 ? 6.769 -0.227 5.378 1.00 83.12 192 PRO A CA 1
ATOM 1598 C C . PRO A 1 192 ? 8.011 -1.110 5.420 1.00 83.12 192 PRO A C 1
ATOM 1600 O O . PRO A 1 192 ? 8.574 -1.400 4.375 1.00 83.12 192 PRO A O 1
ATOM 1603 N N . THR A 1 193 ? 8.398 -1.596 6.601 1.00 85.69 193 THR A N 1
ATOM 1604 C CA . THR A 1 193 ? 9.601 -2.423 6.757 1.00 85.69 193 THR A CA 1
ATOM 1605 C C . THR A 1 193 ? 9.517 -3.693 5.919 1.00 85.69 193 THR A C 1
ATOM 1607 O O . THR A 1 193 ? 10.409 -3.936 5.118 1.00 85.69 193 THR A O 1
ATOM 1610 N N . ILE A 1 194 ? 8.429 -4.460 6.032 1.00 87.19 194 ILE A N 1
ATOM 1611 C CA . ILE A 1 194 ? 8.215 -5.690 5.257 1.00 87.19 194 ILE A CA 1
ATOM 1612 C C . ILE A 1 194 ? 8.239 -5.387 3.755 1.00 87.19 194 ILE A C 1
ATOM 1614 O O . ILE A 1 194 ? 8.894 -6.104 2.999 1.00 87.19 194 ILE A O 1
ATOM 1618 N N . TYR A 1 195 ? 7.575 -4.313 3.324 1.00 85.62 195 TYR A N 1
ATOM 1619 C CA . TYR A 1 195 ? 7.563 -3.898 1.924 1.00 85.62 195 TYR A CA 1
ATOM 1620 C C . TYR A 1 195 ? 8.961 -3.514 1.413 1.00 85.62 195 TYR A C 1
ATOM 1622 O O . TYR A 1 195 ? 9.389 -3.971 0.353 1.00 85.62 195 TYR A O 1
ATOM 1630 N N . PHE A 1 196 ? 9.709 -2.714 2.175 1.00 81.38 196 PHE A N 1
ATOM 1631 C CA . PHE A 1 196 ? 11.073 -2.316 1.828 1.00 81.38 196 PHE A CA 1
ATOM 1632 C C . PHE A 1 196 ? 12.021 -3.517 1.814 1.00 81.38 196 PHE A C 1
ATOM 1634 O O . PHE A 1 196 ? 12.776 -3.683 0.859 1.00 81.38 196 PHE A O 1
ATOM 1641 N N . THR A 1 197 ? 11.946 -4.397 2.815 1.00 83.00 197 THR A N 1
ATOM 1642 C CA . THR A 1 197 ? 12.706 -5.653 2.854 1.00 83.00 197 THR A CA 1
ATOM 1643 C C . THR A 1 197 ? 12.412 -6.508 1.627 1.00 83.00 197 THR A C 1
ATOM 1645 O O . THR A 1 197 ? 13.344 -6.992 0.991 1.00 83.00 197 THR A O 1
ATOM 1648 N N . TYR A 1 198 ? 11.142 -6.646 1.247 1.00 81.81 198 TYR A N 1
ATOM 1649 C CA . TYR A 1 198 ? 10.750 -7.366 0.040 1.00 81.81 198 TYR A CA 1
ATOM 1650 C C . TYR A 1 198 ? 11.392 -6.771 -1.223 1.00 81.81 198 TYR A C 1
ATOM 1652 O O . TYR A 1 198 ? 12.004 -7.499 -2.008 1.00 81.81 198 TYR A O 1
ATOM 1660 N N . ILE A 1 199 ? 11.331 -5.446 -1.391 1.00 76.38 199 ILE A N 1
ATOM 1661 C CA . ILE A 1 199 ? 11.965 -4.761 -2.527 1.00 76.38 199 ILE A CA 1
ATOM 1662 C C . ILE A 1 199 ? 13.479 -4.993 -2.548 1.00 76.38 199 ILE A C 1
ATOM 1664 O O . ILE A 1 199 ? 14.042 -5.233 -3.617 1.00 76.38 199 ILE A O 1
ATOM 1668 N N . PHE A 1 200 ? 14.144 -4.942 -1.392 1.00 74.50 200 PHE A N 1
ATOM 1669 C CA . PHE A 1 200 ? 15.593 -5.135 -1.307 1.00 74.50 200 PHE A CA 1
ATOM 1670 C C . PHE A 1 200 ? 16.032 -6.583 -1.521 1.00 74.50 200 PHE A C 1
ATOM 1672 O O . PHE A 1 200 ? 17.118 -6.807 -2.050 1.00 74.50 200 PHE A O 1
ATOM 1679 N N . LEU A 1 201 ? 15.203 -7.563 -1.157 1.00 74.38 201 LEU A N 1
ATOM 1680 C CA . LEU A 1 201 ? 15.494 -8.983 -1.374 1.00 74.38 201 LEU A CA 1
ATOM 1681 C C . LEU A 1 201 ? 15.193 -9.447 -2.798 1.00 74.38 201 LEU A C 1
ATOM 1683 O O . LEU A 1 201 ? 15.785 -10.425 -3.255 1.00 74.38 201 LEU A O 1
ATOM 1687 N N . ARG A 1 202 ? 14.313 -8.751 -3.525 1.00 69.50 202 ARG A N 1
ATOM 1688 C CA . ARG A 1 202 ? 13.920 -9.133 -4.886 1.00 69.50 202 ARG A CA 1
ATOM 1689 C C . ARG A 1 202 ? 15.109 -9.439 -5.819 1.00 69.50 202 ARG A C 1
ATOM 1691 O O . ARG A 1 202 ? 15.076 -10.500 -6.436 1.00 69.50 202 ARG A O 1
ATOM 1698 N N . PRO A 1 203 ? 16.157 -8.595 -5.933 1.00 61.69 203 PRO A N 1
ATOM 1699 C CA . PRO A 1 203 ? 17.285 -8.884 -6.821 1.00 61.69 203 PRO A CA 1
ATOM 1700 C C . PRO A 1 203 ? 17.995 -10.207 -6.499 1.00 61.69 203 PRO A C 1
ATOM 1702 O O . PRO A 1 203 ? 18.523 -10.852 -7.400 1.00 61.69 203 PRO A O 1
ATOM 1705 N N . VAL A 1 204 ? 17.989 -10.624 -5.228 1.00 65.62 204 VAL A N 1
ATOM 1706 C CA . VAL A 1 204 ? 18.578 -11.891 -4.769 1.00 65.62 204 VAL A CA 1
ATOM 1707 C C . VAL A 1 204 ? 17.689 -13.076 -5.156 1.00 65.62 204 VAL A C 1
ATOM 1709 O O . VAL A 1 204 ? 18.191 -14.085 -5.647 1.00 65.62 204 VAL A O 1
ATOM 1712 N N . ILE A 1 205 ? 16.370 -12.936 -4.993 1.00 63.72 205 ILE A N 1
ATOM 1713 C CA . ILE A 1 205 ? 15.370 -13.956 -5.359 1.00 63.72 205 ILE A CA 1
ATOM 1714 C C . ILE A 1 205 ? 15.361 -14.193 -6.880 1.00 63.72 205 ILE A C 1
ATOM 1716 O O . ILE A 1 205 ? 15.274 -15.335 -7.335 1.00 63.72 205 ILE A O 1
ATOM 1720 N N . ASP A 1 206 ? 15.493 -13.127 -7.670 1.00 54.47 206 ASP A N 1
ATOM 1721 C CA . ASP A 1 206 ? 15.532 -13.204 -9.135 1.00 54.47 206 ASP A CA 1
ATOM 1722 C C . ASP A 1 206 ? 16.841 -13.844 -9.642 1.00 54.47 206 ASP A C 1
ATOM 1724 O O . ASP A 1 206 ? 16.815 -14.645 -10.579 1.00 54.47 206 ASP A O 1
ATOM 1728 N N . TYR A 1 207 ? 17.978 -13.576 -8.984 1.00 52.91 207 TYR A N 1
ATOM 1729 C CA . TYR A 1 207 ? 19.283 -14.153 -9.341 1.00 52.91 207 TYR A CA 1
ATOM 1730 C C . TYR A 1 207 ? 19.325 -15.686 -9.218 1.00 52.91 207 TYR A C 1
ATOM 1732 O O . TYR A 1 207 ? 19.971 -16.352 -10.024 1.00 52.91 207 TYR A O 1
ATOM 1740 N N . GLN A 1 208 ? 18.612 -16.263 -8.247 1.00 52.72 208 GLN A N 1
ATOM 1741 C CA . GLN A 1 208 ? 18.587 -17.716 -8.032 1.00 52.72 208 GLN A CA 1
ATOM 1742 C C . GLN A 1 208 ? 17.740 -18.475 -9.065 1.00 52.72 208 GLN A C 1
ATOM 1744 O O . GLN A 1 208 ? 17.983 -19.655 -9.304 1.00 52.72 208 GLN A O 1
ATOM 1749 N N . ASN A 1 209 ? 16.771 -17.811 -9.703 1.00 47.84 209 ASN A N 1
ATOM 1750 C CA . ASN A 1 209 ? 15.785 -18.457 -10.575 1.00 47.84 209 ASN A CA 1
ATOM 1751 C C . ASN A 1 209 ? 16.099 -18.347 -12.076 1.00 47.84 209 ASN A C 1
ATOM 1753 O O . ASN A 1 209 ? 15.304 -18.792 -12.905 1.00 47.84 209 ASN A O 1
ATOM 1757 N N . SER A 1 210 ? 17.233 -17.753 -12.466 1.00 43.56 210 SER A N 1
ATOM 1758 C CA . SER A 1 210 ? 17.543 -17.559 -13.885 1.00 43.56 210 SER A CA 1
ATOM 1759 C C . SER A 1 210 ? 19.040 -17.603 -14.210 1.00 43.56 210 SER A C 1
ATOM 1761 O O . SER A 1 210 ? 19.850 -16.826 -13.709 1.00 43.56 210 SER A O 1
ATOM 1763 N N . TYR A 1 211 ? 19.402 -18.521 -15.115 1.00 39.41 211 TYR A N 1
ATOM 1764 C CA . TYR A 1 211 ? 20.721 -18.593 -15.742 1.00 39.41 211 TYR A CA 1
ATOM 1765 C C . TYR A 1 211 ? 21.069 -17.238 -16.375 1.00 39.41 211 TYR A C 1
ATOM 1767 O O . TYR A 1 211 ? 20.444 -16.811 -17.342 1.00 39.41 211 TYR A O 1
ATOM 1775 N N . ARG A 1 212 ? 22.112 -16.589 -15.845 1.00 37.34 212 ARG A N 1
ATOM 1776 C CA . ARG A 1 212 ? 22.776 -15.411 -16.426 1.00 37.34 212 ARG A CA 1
ATOM 1777 C C . ARG A 1 212 ? 21.843 -14.233 -16.735 1.00 37.34 212 ARG A C 1
ATOM 1779 O O . ARG A 1 212 ? 21.837 -13.716 -17.852 1.00 37.34 212 ARG A O 1
ATOM 1786 N N . PHE A 1 213 ? 21.183 -13.689 -15.718 1.00 38.22 213 PHE A N 1
ATOM 1787 C CA . PHE A 1 213 ? 20.905 -12.256 -15.764 1.00 38.22 213 PHE A CA 1
ATOM 1788 C C . PHE A 1 213 ? 22.222 -11.505 -15.584 1.00 38.22 213 PHE A C 1
ATOM 1790 O O . PHE A 1 213 ? 22.788 -11.441 -14.493 1.00 38.22 213 PHE A O 1
ATOM 1797 N N . LYS A 1 214 ? 22.745 -10.966 -16.690 1.00 33.88 214 LYS A N 1
ATOM 1798 C CA . LYS A 1 214 ? 23.797 -9.953 -16.633 1.00 33.88 214 LYS A CA 1
ATOM 1799 C C . LYS A 1 214 ? 23.317 -8.866 -15.675 1.00 33.88 214 LYS A C 1
ATOM 1801 O O . LYS A 1 214 ? 22.213 -8.352 -15.825 1.00 33.88 214 LYS A O 1
ATOM 1806 N N . THR A 1 215 ? 24.183 -8.482 -14.751 1.00 37.16 215 THR A N 1
ATOM 1807 C CA . THR A 1 215 ? 24.073 -7.362 -13.802 1.00 37.16 215 THR A CA 1
ATOM 1808 C C . THR A 1 215 ? 23.580 -6.030 -14.407 1.00 37.16 215 THR A C 1
ATOM 1810 O O . THR A 1 215 ? 23.216 -5.126 -13.660 1.00 37.16 215 THR A O 1
ATOM 1813 N N . ASN A 1 216 ? 23.493 -5.933 -15.739 1.00 36.00 216 ASN A N 1
ATOM 1814 C CA . ASN A 1 216 ? 23.074 -4.771 -16.522 1.00 36.00 216 ASN A CA 1
ATOM 1815 C C . ASN A 1 216 ? 21.571 -4.727 -16.887 1.00 36.00 216 ASN A C 1
ATOM 1817 O O . ASN A 1 216 ? 21.150 -3.782 -17.539 1.00 36.00 216 ASN A O 1
ATOM 1821 N N . SER A 1 217 ? 20.746 -5.723 -16.541 1.00 36.00 217 SER A N 1
ATOM 1822 C CA . SER A 1 217 ? 19.333 -5.787 -16.988 1.00 36.00 217 SER A CA 1
ATOM 1823 C C . SER A 1 217 ? 18.314 -5.111 -16.067 1.00 36.00 217 SER A C 1
ATOM 1825 O O . SER A 1 217 ? 17.122 -5.123 -16.360 1.00 36.00 217 SER A O 1
ATOM 1827 N N . TYR A 1 218 ? 18.749 -4.580 -14.927 1.00 47.66 218 TYR A N 1
ATOM 1828 C CA . TYR A 1 218 ? 17.854 -3.965 -13.950 1.00 47.66 218 TYR A CA 1
ATOM 1829 C C . TYR A 1 218 ? 18.183 -2.487 -13.798 1.00 47.66 218 TYR A C 1
ATOM 1831 O O . TYR A 1 218 ? 18.539 -2.030 -12.710 1.00 47.66 218 TYR A O 1
ATOM 1839 N N . ASP A 1 219 ? 18.081 -1.744 -14.893 1.00 48.00 219 ASP A N 1
ATOM 1840 C CA . ASP A 1 219 ? 17.790 -0.322 -14.787 1.00 48.00 219 ASP A CA 1
ATOM 1841 C C . ASP A 1 219 ? 16.357 -0.239 -14.260 1.00 48.00 219 ASP A C 1
ATOM 1843 O O . ASP A 1 219 ? 15.410 -0.631 -14.947 1.00 48.00 219 ASP A O 1
ATOM 1847 N N . TYR A 1 220 ? 16.179 0.198 -13.005 1.00 46.00 220 TYR A N 1
ATOM 1848 C CA . TYR A 1 220 ? 14.857 0.686 -12.622 1.00 46.00 220 TYR A CA 1
ATOM 1849 C C . TYR A 1 220 ? 14.474 1.717 -13.684 1.00 46.00 220 TYR A C 1
ATOM 1851 O O . TYR A 1 220 ? 15.329 2.541 -14.030 1.00 46.00 220 TYR A O 1
ATOM 1859 N N . PRO A 1 221 ? 13.245 1.663 -14.225 1.00 45.66 221 PRO A N 1
ATOM 1860 C CA . PRO A 1 221 ? 12.826 2.622 -15.231 1.00 45.66 221 PRO A CA 1
ATOM 1861 C C . PRO A 1 221 ? 13.181 4.034 -14.747 1.00 45.66 221 PRO A C 1
ATOM 1863 O O . PRO A 1 221 ? 13.001 4.334 -13.565 1.00 45.66 221 PRO A O 1
ATOM 1866 N N . HIS A 1 222 ? 13.740 4.893 -15.601 1.00 47.88 222 HIS A N 1
ATOM 1867 C CA . HIS A 1 222 ? 14.063 6.269 -15.193 1.00 47.88 222 HIS A CA 1
ATOM 1868 C C . HIS A 1 222 ? 12.816 7.028 -14.696 1.00 47.88 222 HIS A C 1
ATOM 1870 O O . HIS A 1 222 ? 12.924 7.975 -13.924 1.00 47.88 222 HIS A O 1
ATOM 1876 N N . ASP A 1 223 ? 11.639 6.569 -15.115 1.00 43.81 223 ASP A N 1
ATOM 1877 C CA . ASP A 1 223 ? 10.295 6.971 -14.715 1.00 43.81 223 ASP A CA 1
ATOM 1878 C C . ASP A 1 223 ? 9.727 6.160 -13.533 1.00 43.81 223 ASP A C 1
ATOM 1880 O O . ASP A 1 223 ? 8.541 6.273 -13.219 1.00 43.81 223 ASP A O 1
ATOM 1884 N N . TYR A 1 224 ? 10.538 5.348 -12.845 1.00 50.28 224 TYR A N 1
ATOM 1885 C CA . TYR A 1 224 ? 10.099 4.673 -11.629 1.00 50.28 224 TYR A CA 1
ATOM 1886 C C . TYR A 1 224 ? 9.760 5.740 -10.578 1.00 50.28 224 TYR A C 1
ATOM 1888 O O . TYR A 1 224 ? 10.622 6.561 -10.247 1.00 50.28 224 TYR A O 1
ATOM 1896 N N . PRO A 1 225 ? 8.540 5.733 -10.008 1.00 45.59 225 PRO A N 1
ATOM 1897 C CA . PRO A 1 225 ? 8.031 6.826 -9.171 1.00 45.59 225 PRO A CA 1
ATOM 1898 C C . PRO A 1 225 ? 8.817 7.051 -7.869 1.00 45.59 225 PRO A C 1
ATOM 1900 O O . PRO A 1 225 ? 8.548 7.992 -7.128 1.00 45.59 225 PRO A O 1
ATOM 1903 N N . PHE A 1 226 ? 9.803 6.203 -7.582 1.00 59.34 226 PHE A N 1
ATOM 1904 C CA . PHE A 1 226 ? 10.566 6.192 -6.348 1.00 59.34 226 PHE A CA 1
ATOM 1905 C C . PHE A 1 226 ? 12.070 6.051 -6.641 1.00 59.34 226 PHE A C 1
ATOM 1907 O O . PHE A 1 226 ? 12.714 5.060 -6.301 1.00 59.34 226 PHE A O 1
ATOM 1914 N N . SER A 1 227 ? 12.656 7.052 -7.297 1.00 62.16 227 SER A N 1
ATOM 1915 C CA . SER A 1 227 ? 14.073 7.054 -7.702 1.00 62.16 227 SER A CA 1
ATOM 1916 C C . SER A 1 227 ? 15.060 6.840 -6.541 1.00 62.16 227 SER A C 1
ATOM 1918 O O . SER A 1 227 ? 16.145 6.305 -6.750 1.00 62.16 227 SER A O 1
ATOM 1920 N N . PHE A 1 228 ? 14.686 7.155 -5.297 1.00 68.75 228 PHE A N 1
ATOM 1921 C CA . PHE A 1 228 ? 15.499 6.869 -4.108 1.00 68.75 228 PHE A CA 1
ATOM 1922 C C . PHE A 1 228 ? 15.795 5.372 -3.902 1.00 68.75 228 PHE A C 1
ATOM 1924 O O . PHE A 1 228 ? 16.811 5.049 -3.291 1.00 68.75 228 PHE A O 1
ATOM 1931 N N . PHE A 1 229 ? 14.995 4.447 -4.450 1.00 68.81 229 PHE A N 1
ATOM 1932 C CA . PHE A 1 229 ? 15.316 3.014 -4.387 1.00 68.81 229 PHE A CA 1
ATOM 1933 C C . PHE A 1 229 ? 16.618 2.680 -5.105 1.00 68.81 229 PHE A C 1
ATOM 1935 O O . PHE A 1 229 ? 17.369 1.843 -4.608 1.00 68.81 229 PHE A O 1
ATOM 1942 N N . ASN A 1 230 ? 16.924 3.372 -6.211 1.00 69.12 230 ASN A N 1
ATOM 1943 C CA . ASN A 1 230 ? 18.204 3.211 -6.900 1.00 69.12 230 ASN A CA 1
ATOM 1944 C C . ASN A 1 230 ? 19.360 3.488 -5.941 1.00 69.12 230 ASN A C 1
ATOM 1946 O O . ASN A 1 230 ? 20.297 2.702 -5.871 1.00 69.12 230 ASN A O 1
ATOM 1950 N N . ARG A 1 231 ? 19.242 4.527 -5.108 1.00 75.94 231 ARG A N 1
ATOM 1951 C CA . ARG A 1 231 ? 20.249 4.864 -4.096 1.00 75.94 231 ARG A CA 1
ATOM 1952 C C . ARG A 1 231 ? 20.428 3.774 -3.047 1.00 75.94 231 ARG A C 1
ATOM 1954 O O . ARG A 1 231 ? 21.559 3.415 -2.732 1.00 75.94 231 ARG A O 1
ATOM 1961 N N . CYS A 1 232 ? 19.326 3.231 -2.537 1.00 75.75 232 CYS A N 1
ATOM 1962 C CA . CYS A 1 232 ? 19.357 2.166 -1.537 1.00 75.75 232 CYS A CA 1
ATOM 1963 C C . CYS A 1 232 ? 20.002 0.874 -2.061 1.00 75.75 232 CYS A C 1
ATOM 1965 O O . CYS A 1 232 ? 20.607 0.151 -1.279 1.00 75.75 232 CYS A O 1
ATOM 1967 N N . VAL A 1 233 ? 19.913 0.599 -3.369 1.00 72.50 233 VAL A N 1
ATOM 1968 C CA . VAL A 1 233 ? 20.565 -0.562 -4.009 1.00 72.50 233 VAL A CA 1
ATOM 1969 C C . VAL A 1 233 ? 21.910 -0.226 -4.670 1.00 72.50 233 VAL A C 1
ATOM 1971 O O . VAL A 1 233 ? 22.438 -1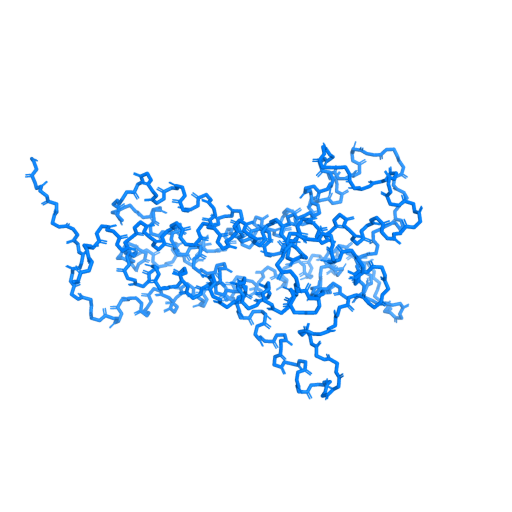.026 -5.441 1.00 72.50 233 VAL A O 1
ATOM 1974 N N . GLY A 1 234 ? 22.469 0.961 -4.406 1.00 70.38 234 GLY A N 1
ATOM 1975 C CA . GLY A 1 234 ? 23.792 1.360 -4.898 1.00 70.38 234 GLY A CA 1
ATOM 1976 C C . GLY A 1 234 ? 23.858 1.720 -6.384 1.00 70.38 234 GLY A C 1
ATOM 1977 O O . GLY A 1 234 ? 24.929 1.646 -6.986 1.00 70.38 234 GLY A O 1
ATOM 1978 N N . LYS A 1 235 ? 22.732 2.098 -6.988 1.00 69.62 235 LYS A N 1
ATOM 1979 C CA . LYS A 1 235 ? 22.613 2.468 -8.401 1.00 69.62 235 LYS A CA 1
ATOM 1980 C C . LYS A 1 235 ? 22.437 3.980 -8.597 1.00 69.62 235 LYS A C 1
ATOM 1982 O O . LYS A 1 235 ? 21.835 4.654 -7.750 1.00 69.62 235 LYS A O 1
ATOM 1987 N N . PRO A 1 236 ? 22.941 4.528 -9.716 1.00 66.69 236 PRO A N 1
ATOM 1988 C CA . PRO A 1 236 ? 22.628 5.890 -10.120 1.00 66.69 236 PRO A CA 1
ATOM 1989 C C . PRO A 1 236 ? 21.134 6.036 -10.446 1.00 66.69 236 PRO A C 1
ATOM 1991 O O . PRO A 1 236 ? 20.471 5.083 -10.854 1.00 66.69 236 PRO A O 1
ATOM 1994 N N . THR A 1 237 ? 20.587 7.233 -10.248 1.00 64.88 237 THR A N 1
ATOM 1995 C CA . THR A 1 237 ? 19.179 7.553 -10.512 1.00 64.88 237 THR A CA 1
ATOM 1996 C C . THR A 1 237 ? 18.925 8.001 -11.951 1.00 64.88 237 THR A C 1
ATOM 1998 O O . THR A 1 237 ? 17.802 7.864 -12.432 1.00 64.88 237 THR A O 1
ATOM 2001 N N . TRP A 1 238 ? 19.941 8.509 -12.655 1.00 61.53 238 TRP A N 1
ATOM 2002 C CA . TRP A 1 238 ? 19.854 8.952 -14.053 1.00 61.53 238 TRP A CA 1
ATOM 2003 C C . TRP A 1 238 ? 21.230 8.922 -14.745 1.00 61.53 238 TRP A C 1
ATOM 2005 O O . TRP A 1 238 ? 22.261 8.788 -14.097 1.00 61.53 238 TRP A O 1
ATOM 2015 N N . LYS A 1 239 ? 21.259 9.030 -16.081 1.00 56.72 239 LYS A N 1
ATOM 2016 C CA . LYS A 1 239 ? 22.448 8.758 -16.920 1.00 56.72 239 LYS A CA 1
ATOM 2017 C C . LYS A 1 239 ? 23.674 9.659 -16.660 1.00 56.72 239 LYS A C 1
ATOM 2019 O O . LYS A 1 239 ? 24.782 9.256 -16.987 1.00 56.72 239 LYS A O 1
ATOM 2024 N N . GLY A 1 240 ? 23.500 10.851 -16.092 1.00 62.72 240 GLY A N 1
ATOM 2025 C CA . GLY A 1 240 ? 24.598 11.759 -15.716 1.00 62.72 240 GLY A CA 1
ATOM 2026 C C . GLY A 1 240 ? 24.795 11.892 -14.206 1.00 62.72 240 GLY A C 1
ATOM 2027 O O . GLY A 1 240 ? 25.473 12.804 -13.742 1.00 62.72 240 GLY A O 1
ATOM 2028 N N . ASP A 1 241 ? 24.189 10.999 -13.434 1.00 67.81 241 ASP A N 1
ATOM 2029 C CA . ASP A 1 241 ? 24.348 10.960 -11.996 1.00 67.81 241 ASP A CA 1
ATOM 2030 C C . ASP A 1 241 ? 25.736 10.431 -11.618 1.00 67.81 241 ASP A C 1
ATOM 2032 O O . ASP A 1 241 ? 26.060 9.264 -11.836 1.00 67.81 241 ASP A O 1
ATOM 2036 N N . THR A 1 242 ? 26.555 11.289 -11.014 1.00 71.75 242 THR A N 1
ATOM 2037 C CA . THR A 1 242 ? 27.942 10.994 -10.615 1.00 71.75 242 THR A CA 1
ATOM 2038 C C . THR A 1 242 ? 28.043 10.230 -9.293 1.00 71.75 242 THR A C 1
ATOM 2040 O O . THR A 1 242 ? 29.098 10.186 -8.654 1.00 71.75 242 THR A O 1
ATOM 2043 N N . TYR A 1 243 ? 26.944 9.627 -8.837 1.00 71.69 243 TYR A N 1
ATOM 2044 C CA . TYR A 1 243 ? 26.904 8.926 -7.566 1.00 71.69 243 TYR A CA 1
ATOM 2045 C C . TYR A 1 243 ? 27.845 7.729 -7.526 1.00 71.69 243 TYR A C 1
ATOM 2047 O O . TYR A 1 243 ? 27.628 6.689 -8.146 1.00 71.69 243 TYR A O 1
ATOM 2055 N N . GLN A 1 244 ? 28.875 7.873 -6.703 1.00 73.81 244 GLN A N 1
ATOM 2056 C CA . GLN A 1 244 ? 29.796 6.798 -6.383 1.00 73.81 244 GLN A CA 1
ATOM 2057 C C . GLN A 1 244 ? 29.191 5.891 -5.318 1.00 73.81 244 GLN A C 1
ATOM 2059 O O . GLN A 1 244 ? 28.966 6.323 -4.180 1.00 73.81 244 GLN A O 1
ATOM 2064 N N . ASN A 1 245 ? 28.963 4.640 -5.706 1.00 74.62 245 ASN A N 1
ATOM 2065 C CA . ASN A 1 245 ? 28.422 3.601 -4.852 1.00 74.62 245 ASN A CA 1
ATOM 2066 C C . ASN A 1 245 ? 29.416 3.222 -3.738 1.00 74.62 245 ASN A C 1
ATOM 2068 O O . ASN A 1 245 ? 30.494 2.699 -4.014 1.00 74.62 245 ASN A O 1
ATOM 2072 N N . THR A 1 246 ? 29.036 3.450 -2.480 1.00 84.00 246 THR A N 1
ATOM 2073 C CA . THR A 1 246 ? 29.728 2.898 -1.308 1.00 84.00 246 THR A CA 1
ATOM 2074 C C . THR A 1 246 ? 28.709 2.288 -0.352 1.00 84.00 246 THR A C 1
ATOM 2076 O O . THR A 1 246 ? 27.581 2.775 -0.242 1.00 84.00 246 THR A O 1
ATOM 2079 N N . TRP A 1 247 ? 29.105 1.240 0.376 1.00 80.69 247 TRP A N 1
ATOM 2080 C CA . TRP A 1 247 ? 28.233 0.556 1.338 1.00 80.69 247 TRP A CA 1
ATOM 2081 C C . TRP A 1 247 ? 27.692 1.516 2.415 1.00 80.69 247 TRP A C 1
ATOM 2083 O O . TRP A 1 247 ? 26.513 1.464 2.750 1.00 80.69 247 TRP A O 1
ATOM 2093 N N . LEU A 1 248 ? 28.512 2.471 2.875 1.00 86.38 248 LEU A N 1
ATOM 2094 C CA . LEU A 1 248 ? 28.097 3.521 3.813 1.00 86.38 248 LEU A CA 1
ATOM 2095 C C . LEU A 1 248 ? 26.975 4.395 3.248 1.00 86.38 248 LEU A C 1
ATOM 2097 O O . LEU A 1 248 ? 25.994 4.663 3.939 1.00 86.38 248 LEU A O 1
ATOM 2101 N N . LYS A 1 249 ? 27.088 4.826 1.984 1.00 83.69 249 LYS A N 1
ATOM 2102 C CA . LYS A 1 249 ? 26.044 5.636 1.347 1.00 83.69 249 LYS A CA 1
ATOM 2103 C C . LYS A 1 249 ? 24.761 4.829 1.148 1.00 83.69 249 LYS A C 1
ATOM 2105 O O . LYS A 1 249 ? 23.686 5.390 1.326 1.00 83.69 249 LYS A O 1
ATOM 2110 N N . GLN A 1 250 ? 24.849 3.540 0.814 1.00 81.94 250 GLN A N 1
ATOM 2111 C CA . GLN A 1 250 ? 23.667 2.676 0.718 1.00 81.94 250 GLN A CA 1
ATOM 2112 C C . GLN A 1 250 ? 22.947 2.558 2.066 1.00 81.94 250 GLN A C 1
ATOM 2114 O O . GLN A 1 250 ? 21.743 2.800 2.132 1.00 81.94 250 GLN A O 1
ATOM 2119 N N . ILE A 1 251 ? 23.684 2.263 3.146 1.00 86.00 251 ILE A N 1
ATOM 2120 C CA . ILE A 1 251 ? 23.129 2.192 4.508 1.00 86.00 251 ILE A CA 1
ATOM 2121 C C . ILE A 1 251 ? 22.483 3.522 4.892 1.00 86.00 251 ILE A C 1
ATOM 2123 O O . ILE A 1 251 ? 21.356 3.530 5.384 1.00 86.00 251 ILE A O 1
ATOM 2127 N N . PHE A 1 252 ? 23.149 4.645 4.615 1.00 89.50 252 PHE A N 1
ATOM 2128 C CA . PHE A 1 252 ? 22.587 5.973 4.850 1.00 89.50 252 PHE A CA 1
ATOM 2129 C C . PHE A 1 252 ? 21.237 6.159 4.142 1.00 89.50 252 PHE A C 1
ATOM 2131 O O . PHE A 1 252 ? 20.267 6.569 4.775 1.00 89.50 252 PHE A O 1
ATOM 2138 N N . TRP A 1 253 ? 21.139 5.810 2.855 1.00 86.31 253 TRP A N 1
ATOM 2139 C CA . TRP A 1 253 ? 19.884 5.914 2.105 1.00 86.31 253 TRP A CA 1
ATOM 2140 C C . TRP A 1 253 ? 18.798 4.976 2.630 1.00 86.31 253 TRP A C 1
ATOM 2142 O O . TRP A 1 253 ? 17.641 5.383 2.712 1.00 86.31 253 TRP A O 1
ATOM 2152 N N . ILE A 1 254 ? 19.150 3.748 3.018 1.00 85.81 254 ILE A N 1
ATOM 2153 C CA . ILE A 1 254 ? 18.210 2.806 3.640 1.00 85.81 254 ILE A CA 1
ATOM 2154 C C . ILE A 1 254 ? 17.659 3.397 4.942 1.00 85.81 254 ILE A C 1
ATOM 2156 O O . ILE A 1 254 ? 16.442 3.453 5.111 1.00 85.81 254 ILE A O 1
ATOM 2160 N N . ILE A 1 255 ? 18.529 3.894 5.827 1.00 89.00 255 ILE A N 1
ATOM 2161 C CA . ILE A 1 255 ? 18.127 4.521 7.095 1.00 89.00 255 ILE A CA 1
ATOM 2162 C C . ILE A 1 255 ? 17.250 5.748 6.836 1.00 89.00 255 ILE A C 1
ATOM 2164 O O . ILE A 1 255 ? 16.219 5.901 7.485 1.00 89.00 255 ILE A O 1
ATOM 2168 N N . LEU A 1 256 ? 17.618 6.597 5.874 1.00 89.62 256 LEU A N 1
ATOM 2169 C CA . LEU A 1 256 ? 16.859 7.799 5.533 1.00 89.62 256 LEU A CA 1
ATOM 2170 C C . LEU A 1 256 ? 15.445 7.459 5.042 1.00 89.62 256 LEU A C 1
ATOM 2172 O O . LEU A 1 256 ? 14.471 8.043 5.516 1.00 89.62 256 LEU A O 1
ATOM 2176 N N . VAL A 1 257 ? 15.321 6.497 4.123 1.00 85.69 257 VAL A N 1
ATOM 2177 C CA . VAL A 1 257 ? 14.029 6.069 3.564 1.00 85.69 257 VAL A CA 1
ATOM 2178 C C . VAL A 1 257 ? 13.160 5.410 4.634 1.00 85.69 257 VAL A C 1
ATOM 2180 O O . VAL A 1 257 ? 11.981 5.748 4.763 1.00 85.69 257 VAL A O 1
ATOM 2183 N N . LEU A 1 258 ? 13.741 4.524 5.445 1.00 87.19 258 LEU A N 1
ATOM 2184 C CA . LEU A 1 258 ? 13.051 3.883 6.564 1.00 87.19 258 LEU A CA 1
ATOM 2185 C C . LEU A 1 258 ? 12.618 4.905 7.624 1.00 87.19 258 LEU A C 1
ATOM 2187 O O . LEU A 1 258 ? 11.482 4.853 8.087 1.00 87.19 258 LEU A O 1
ATOM 2191 N N . GLY A 1 259 ? 13.468 5.876 7.959 1.00 89.50 259 GLY A N 1
ATOM 2192 C CA . GLY A 1 259 ? 13.147 6.953 8.897 1.00 89.50 259 GLY A CA 1
ATOM 2193 C C . GLY A 1 259 ? 12.021 7.860 8.396 1.00 89.50 259 GLY A C 1
ATOM 2194 O O . GLY A 1 259 ? 11.085 8.155 9.142 1.00 89.50 259 GLY A O 1
ATOM 2195 N N . ALA A 1 260 ? 12.052 8.248 7.118 1.00 88.69 260 ALA A N 1
ATOM 2196 C CA . ALA A 1 260 ? 10.984 9.034 6.500 1.00 88.69 260 ALA A CA 1
ATOM 2197 C C . ALA A 1 260 ? 9.654 8.262 6.465 1.00 88.69 260 ALA A C 1
ATOM 2199 O O . ALA A 1 260 ? 8.606 8.810 6.818 1.00 88.69 260 ALA A O 1
ATOM 2200 N N . ALA A 1 261 ? 9.694 6.975 6.106 1.00 87.25 261 ALA A N 1
ATOM 2201 C CA . ALA A 1 261 ? 8.520 6.110 6.127 1.00 87.25 261 ALA A CA 1
ATOM 2202 C C . ALA A 1 261 ? 7.967 5.938 7.551 1.00 87.25 261 ALA A C 1
ATOM 2204 O O . ALA A 1 261 ? 6.756 6.041 7.748 1.00 87.25 261 ALA A O 1
ATOM 2205 N N . TYR A 1 262 ? 8.839 5.751 8.548 1.00 88.94 262 TYR A N 1
ATOM 2206 C CA . TYR A 1 262 ? 8.455 5.673 9.957 1.00 88.94 262 TYR A CA 1
ATOM 2207 C C . TYR A 1 262 ? 7.721 6.930 10.410 1.00 88.94 262 TYR A C 1
ATOM 2209 O O . TYR A 1 262 ? 6.644 6.834 11.001 1.00 88.94 262 TYR A O 1
ATOM 2217 N N . LEU A 1 263 ? 8.275 8.105 10.104 1.00 90.50 263 LEU A N 1
ATOM 2218 C CA . LEU A 1 263 ? 7.671 9.380 10.471 1.00 90.50 263 LEU A CA 1
ATOM 2219 C C . LEU A 1 263 ? 6.295 9.546 9.816 1.00 90.50 263 LEU A C 1
ATOM 2221 O O . LEU A 1 263 ? 5.322 9.850 10.507 1.00 90.50 263 LEU A O 1
ATOM 2225 N N . ALA A 1 264 ? 6.190 9.285 8.511 1.00 90.56 264 ALA A N 1
ATOM 2226 C CA . ALA A 1 264 ? 4.930 9.388 7.781 1.00 90.56 264 ALA A CA 1
ATOM 2227 C C . ALA A 1 264 ? 3.853 8.447 8.353 1.00 90.56 264 ALA A C 1
ATOM 2229 O O . ALA A 1 264 ? 2.736 8.884 8.642 1.00 90.56 264 ALA A O 1
ATOM 2230 N N . TYR A 1 265 ? 4.191 7.176 8.584 1.00 91.94 265 TYR A N 1
ATOM 2231 C CA . TYR A 1 265 ? 3.259 6.175 9.118 1.00 91.94 265 TYR A CA 1
ATOM 2232 C C . TYR A 1 265 ? 2.875 6.451 10.572 1.00 91.94 265 TYR A C 1
ATOM 2234 O O . TYR A 1 265 ? 1.712 6.276 10.948 1.00 91.94 265 TYR A O 1
ATOM 2242 N N . SER A 1 266 ? 3.816 6.948 11.375 1.00 92.19 266 SER A N 1
ATOM 2243 C CA . SER A 1 266 ? 3.565 7.362 12.756 1.00 92.19 266 SER A CA 1
ATOM 2244 C C . SER A 1 266 ? 2.587 8.534 12.816 1.00 92.19 266 SER A C 1
ATOM 2246 O O . SER A 1 266 ? 1.624 8.498 13.586 1.00 92.19 266 SER A O 1
ATOM 2248 N N . LEU A 1 267 ? 2.780 9.547 11.965 1.00 93.62 267 LEU A N 1
ATOM 2249 C CA . LEU A 1 267 ? 1.865 10.684 11.867 1.00 93.62 267 LEU A CA 1
ATOM 2250 C C . LEU A 1 267 ? 0.470 10.227 11.432 1.00 93.62 267 LEU A C 1
ATOM 2252 O O . LEU A 1 267 ? -0.509 10.556 12.103 1.00 93.62 267 LEU A O 1
ATOM 2256 N N . MET A 1 268 ? 0.364 9.419 10.372 1.00 94.56 268 MET A N 1
ATOM 2257 C CA . MET A 1 268 ? -0.928 8.884 9.920 1.00 94.56 268 MET A CA 1
ATOM 2258 C C . MET A 1 268 ? -1.623 8.074 11.019 1.00 94.56 268 MET A C 1
ATOM 2260 O O . MET A 1 268 ? -2.802 8.294 11.287 1.00 94.56 268 MET A O 1
ATOM 2264 N N . THR A 1 269 ? -0.891 7.194 11.705 1.00 94.75 269 THR A N 1
ATOM 2265 C CA . THR A 1 269 ? -1.394 6.407 12.841 1.00 94.75 269 THR A CA 1
ATOM 2266 C C . THR A 1 269 ? -1.969 7.302 13.930 1.00 94.75 269 THR A C 1
ATOM 2268 O O . THR A 1 269 ? -3.120 7.125 14.343 1.00 94.75 269 THR A O 1
ATOM 2271 N N . TYR A 1 270 ? -1.189 8.288 14.376 1.00 95.00 270 TYR A N 1
ATOM 2272 C CA . TYR A 1 270 ? -1.606 9.216 15.419 1.00 95.00 270 TYR A CA 1
ATOM 2273 C C . TYR A 1 270 ? -2.870 9.984 15.014 1.00 95.00 270 TYR A C 1
ATOM 2275 O O . TYR A 1 270 ? -3.854 10.001 15.762 1.00 95.00 270 TYR A O 1
ATOM 2283 N N . TYR A 1 271 ? -2.877 10.574 13.815 1.00 94.75 271 TYR A N 1
ATOM 2284 C CA . TYR A 1 271 ? -4.006 11.370 13.338 1.00 94.75 271 TYR A CA 1
ATOM 2285 C C . TYR A 1 271 ? -5.263 10.534 13.111 1.00 94.75 271 TYR A C 1
ATOM 2287 O O . TYR A 1 271 ? -6.342 10.985 13.483 1.00 94.75 271 TYR A O 1
ATOM 2295 N N . LEU A 1 272 ? -5.155 9.314 12.580 1.00 94.44 272 LEU A N 1
ATOM 2296 C CA . LEU A 1 272 ? -6.311 8.441 12.355 1.00 94.44 272 LEU A CA 1
ATOM 2297 C C . LEU A 1 272 ? -6.931 7.956 13.668 1.00 94.44 272 LEU A C 1
ATOM 2299 O O . LEU A 1 272 ? -8.157 7.984 13.809 1.00 94.44 272 LEU A O 1
ATOM 2303 N N . ILE A 1 273 ? -6.113 7.572 14.656 1.00 93.50 273 ILE A N 1
ATOM 2304 C CA . ILE A 1 273 ? -6.607 7.193 15.990 1.00 93.50 273 ILE A CA 1
ATOM 2305 C C . ILE A 1 273 ? -7.274 8.395 16.666 1.00 93.50 273 ILE A C 1
ATOM 2307 O O . ILE A 1 273 ? -8.368 8.258 17.227 1.00 93.50 273 ILE A O 1
ATOM 2311 N N . LYS A 1 274 ? -6.650 9.578 16.597 1.00 91.62 274 LYS A N 1
ATOM 2312 C CA . LYS A 1 274 ? -7.200 10.816 17.165 1.00 91.62 274 LYS A CA 1
ATOM 2313 C C . LYS A 1 274 ? -8.513 11.202 16.485 1.00 91.62 274 LYS A C 1
ATOM 2315 O O . LYS A 1 274 ? -9.512 11.370 17.176 1.00 91.62 274 LYS A O 1
ATOM 2320 N N . TRP A 1 275 ? -8.542 11.252 15.153 1.00 90.69 275 TRP A N 1
ATOM 2321 C CA . TRP A 1 275 ? -9.731 11.561 14.352 1.00 90.69 275 TRP A CA 1
ATOM 2322 C C . TRP A 1 275 ? -10.902 10.642 14.698 1.00 90.69 275 TRP A C 1
ATOM 2324 O O . TRP A 1 275 ? -12.004 11.107 14.994 1.00 90.69 275 TRP A O 1
ATOM 2334 N N . LYS A 1 276 ? -10.644 9.333 14.754 1.00 87.12 276 LYS A N 1
ATOM 2335 C CA . LYS A 1 276 ? -11.651 8.334 15.113 1.00 87.12 276 LYS A CA 1
ATOM 2336 C C . LYS A 1 276 ? -12.159 8.488 16.548 1.00 87.12 276 LYS A C 1
ATOM 2338 O O . LYS A 1 276 ? -13.340 8.265 16.795 1.00 87.12 276 LYS A O 1
ATOM 2343 N N . SER A 1 277 ? -11.288 8.884 17.474 1.00 82.25 277 SER A N 1
ATOM 2344 C CA . SER A 1 277 ? -11.637 9.094 18.885 1.00 82.25 277 SER A CA 1
ATOM 2345 C C . SER A 1 277 ? -12.399 10.401 19.128 1.00 82.25 277 SER A C 1
ATOM 2347 O O . SER A 1 277 ? -13.205 10.471 20.052 1.00 82.25 277 SER A O 1
ATOM 2349 N N . SER A 1 278 ? -12.137 11.436 18.327 1.00 78.62 278 SER A N 1
ATOM 2350 C CA . SER A 1 278 ? -12.799 12.744 18.417 1.00 78.62 278 SER A CA 1
ATOM 2351 C C . SER A 1 278 ? -14.180 12.764 17.765 1.00 78.62 278 SER A C 1
ATOM 2353 O O . SER A 1 278 ? -15.015 13.595 18.120 1.00 78.62 278 SER A O 1
ATOM 2355 N N . ALA A 1 279 ? -14.451 11.853 16.830 1.00 71.19 279 ALA A N 1
ATOM 2356 C CA . ALA A 1 279 ? -15.789 11.684 16.290 1.00 71.19 279 ALA A CA 1
ATOM 2357 C C . ALA A 1 279 ? -16.730 11.199 17.411 1.00 71.19 279 ALA A C 1
ATOM 2359 O O . ALA A 1 279 ? -16.594 10.074 17.894 1.00 71.19 279 ALA A O 1
ATOM 2360 N N . LYS A 1 280 ? -17.699 12.034 17.825 1.00 51.62 280 LYS A N 1
ATOM 2361 C CA . LYS A 1 280 ? -18.824 11.608 18.677 1.00 51.62 280 LYS A CA 1
ATOM 2362 C C . LYS A 1 280 ? -19.593 10.519 17.929 1.00 51.62 280 LYS A C 1
ATOM 2364 O O . LYS A 1 280 ? -20.429 10.799 17.077 1.00 51.62 280 LYS A O 1
ATOM 2369 N N . ILE A 1 281 ? -19.263 9.266 18.199 1.00 52.00 281 ILE A N 1
ATOM 2370 C CA . ILE A 1 281 ? -19.931 8.120 17.597 1.00 52.00 281 ILE A CA 1
ATOM 2371 C C . ILE A 1 281 ? -21.050 7.716 18.548 1.00 52.00 281 ILE A C 1
ATOM 2373 O O . ILE A 1 281 ? -20.785 7.227 19.646 1.00 52.00 281 ILE A O 1
ATOM 2377 N N . GLU A 1 282 ? -22.303 7.871 18.112 1.00 42.94 282 GLU A N 1
ATOM 2378 C CA . GLU A 1 282 ? -23.380 7.011 18.603 1.00 42.94 282 GLU A CA 1
ATOM 2379 C C . GLU A 1 282 ? -22.864 5.578 18.530 1.00 42.94 282 GLU A C 1
ATOM 2381 O O . GLU A 1 282 ? -22.542 5.105 17.438 1.00 42.94 282 GLU A O 1
ATOM 2386 N N . LYS A 1 283 ? -22.710 4.915 19.681 1.00 42.66 283 LYS A N 1
ATOM 2387 C CA . LYS A 1 283 ? -22.216 3.539 19.779 1.00 42.66 283 LYS A CA 1
ATOM 2388 C C . LYS A 1 283 ? -22.991 2.646 18.803 1.00 42.66 283 LYS A C 1
ATOM 2390 O O . LYS A 1 283 ? -24.051 2.117 19.114 1.00 42.66 283 LYS A O 1
ATOM 2395 N N . LEU A 1 284 ? -22.430 2.432 17.615 1.00 42.38 284 LEU A N 1
ATOM 2396 C CA . LEU A 1 284 ? -22.871 1.437 16.640 1.00 42.38 284 LEU A CA 1
ATOM 2397 C C . LEU A 1 284 ? -22.260 0.074 16.975 1.00 42.38 284 LEU A C 1
ATOM 2399 O O . LEU A 1 284 ? -21.964 -0.724 16.089 1.00 42.38 284 LEU A O 1
ATOM 2403 N N . THR A 1 285 ? -22.077 -0.204 18.265 1.00 41.88 285 THR A N 1
ATOM 2404 C CA . THR A 1 285 ? -21.927 -1.568 18.748 1.00 41.88 285 THR A CA 1
ATOM 2405 C C . THR A 1 285 ? -23.199 -2.302 18.354 1.00 41.88 285 THR A C 1
ATOM 2407 O O . THR A 1 285 ? -24.295 -1.936 18.786 1.00 41.88 285 THR A O 1
ATOM 2410 N N . PHE A 1 286 ? -23.070 -3.315 17.494 1.00 39.31 286 PHE A N 1
ATOM 2411 C CA . PHE A 1 286 ? -24.082 -4.360 17.426 1.00 39.31 286 PHE A CA 1
ATOM 2412 C C . PHE A 1 286 ? -24.350 -4.770 18.873 1.00 39.31 286 PHE A C 1
ATOM 2414 O O . PHE A 1 286 ? -23.398 -5.075 19.587 1.00 39.31 286 PHE A O 1
ATOM 2421 N N . LYS A 1 287 ? -25.606 -4.667 19.332 1.00 34.25 287 LYS A N 1
ATOM 2422 C CA . LYS A 1 287 ? -25.992 -5.209 20.635 1.00 34.25 287 LYS A CA 1
ATOM 2423 C C . LYS A 1 287 ? -25.531 -6.663 20.627 1.00 34.25 287 LYS A C 1
ATOM 2425 O O . LYS A 1 287 ? -26.104 -7.475 19.902 1.00 34.25 287 LYS A O 1
ATOM 2430 N N . GLU A 1 288 ? -24.475 -6.962 21.374 1.00 37.19 288 GLU A N 1
ATOM 2431 C CA . GLU A 1 288 ? -24.183 -8.324 21.776 1.00 37.19 288 GLU A CA 1
ATOM 2432 C C . GLU A 1 288 ? -25.438 -8.785 22.511 1.00 37.19 288 GLU A C 1
ATOM 2434 O O . GLU A 1 288 ? -25.799 -8.239 23.556 1.00 37.19 288 GLU A O 1
ATOM 2439 N N . LYS A 1 289 ? -26.162 -9.744 21.925 1.00 31.16 289 LYS A N 1
ATOM 2440 C CA . LYS A 1 289 ? -26.978 -10.616 22.758 1.00 31.16 289 LYS A CA 1
ATOM 2441 C C . LYS A 1 289 ? -25.972 -11.276 23.691 1.00 31.16 289 LYS A C 1
ATOM 2443 O O . LYS A 1 289 ? -25.162 -12.073 23.227 1.00 31.16 289 LYS A O 1
ATOM 2448 N N . ARG A 1 290 ? -25.984 -10.877 24.965 1.00 31.66 290 ARG A N 1
ATOM 2449 C CA . ARG A 1 290 ? -25.474 -11.736 26.029 1.00 31.66 290 ARG A CA 1
ATOM 2450 C C . ARG A 1 290 ? -26.269 -13.033 25.898 1.00 31.66 290 ARG A C 1
ATOM 2452 O O . ARG A 1 290 ? -27.493 -12.996 26.026 1.00 31.66 290 ARG A O 1
ATOM 2459 N N . VAL A 1 291 ? -25.589 -14.091 25.475 1.00 35.84 291 VAL A N 1
ATOM 2460 C CA . VAL A 1 291 ? -26.021 -15.465 25.725 1.00 35.84 291 VAL A CA 1
ATOM 2461 C C . VAL A 1 291 ? -25.401 -15.836 27.056 1.00 35.84 291 VAL A C 1
ATOM 2463 O O . VAL A 1 291 ? -24.199 -15.519 27.212 1.00 35.84 291 VAL A O 1
#